Protein AF-A0A6A3RPR5-F1 (afdb_monomer_lite)

Foldseek 3Di:
DDDPVVVVVVCVVPPDDDDPPPPVPCPPVNCVVCVLVVLVVVLVVVQVVLVVVLVVLVVVLVCLVPDDQPFDADDADDQDFDPPPDLCRFLRPDLVLVLVLQVQLQVLCCVQPVDGLLPDDLVSNLVSNPPPDPSPTSDPSSVVVSVVLVVLQPDDLDDPDVVVLVPDDPVRNVVVVVVSVVSVVSNVVSVVVVNVVSVVSVVSNVVSVVSVVRVVVSVVVSVVSVVVSVVVSVVSSVVSVVVSCVSVVCDSVPDSVSSVVVVVVVVVVVVVVPD

Organism: NCBI:txid53985

Structure (mmCIF, N/CA/C/O backbone):
data_AF-A0A6A3RPR5-F1
#
_entry.id   AF-A0A6A3RPR5-F1
#
loop_
_atom_site.group_PDB
_atom_site.id
_atom_site.type_symbol
_atom_site.label_atom_id
_atom_site.label_alt_id
_atom_site.label_comp_id
_atom_site.label_asym_id
_atom_site.label_entity_id
_atom_site.label_seq_id
_atom_site.pdbx_PDB_ins_code
_atom_site.Cartn_x
_atom_site.Cartn_y
_atom_site.Cartn_z
_atom_site.occupancy
_atom_site.B_iso_or_equiv
_atom_site.auth_seq_id
_atom_site.auth_comp_id
_atom_site.auth_asym_id
_atom_site.auth_atom_id
_atom_site.pdbx_PDB_model_num
ATOM 1 N N . MET A 1 1 ? -29.018 42.926 42.252 1.00 42.25 1 MET A N 1
ATOM 2 C CA . MET A 1 1 ? -29.042 41.820 43.240 1.00 42.25 1 MET A CA 1
ATOM 3 C C . MET A 1 1 ? -29.034 42.414 44.642 1.00 42.25 1 MET A C 1
ATOM 5 O O . MET A 1 1 ? -28.077 43.087 44.992 1.00 42.25 1 MET A O 1
ATOM 9 N N . VAL A 1 2 ? -30.100 42.239 45.426 1.00 41.06 2 VAL A N 1
ATOM 10 C CA . VAL A 1 2 ? -30.172 42.781 46.797 1.00 41.06 2 VAL A CA 1
ATOM 11 C C . VAL A 1 2 ? -29.498 41.794 47.755 1.00 41.06 2 VAL A C 1
ATOM 13 O O . VAL A 1 2 ? -29.825 40.607 47.744 1.00 41.06 2 VAL A O 1
ATOM 16 N N . SER A 1 3 ? -28.533 42.251 48.560 1.00 46.44 3 SER A N 1
ATOM 17 C CA . SER A 1 3 ? -27.775 41.369 49.458 1.00 46.44 3 SER A CA 1
ATOM 18 C C . SER A 1 3 ? -28.679 40.756 50.543 1.00 46.44 3 SER A C 1
ATOM 20 O O . SER A 1 3 ? -29.626 41.387 51.023 1.00 46.44 3 SER A O 1
ATOM 22 N N . LYS A 1 4 ? -28.376 39.518 50.969 1.00 52.81 4 LYS A N 1
ATOM 23 C CA . LYS A 1 4 ? -29.111 38.778 52.023 1.00 52.81 4 LYS A CA 1
ATOM 24 C C . LYS A 1 4 ? -29.285 39.583 53.327 1.00 52.81 4 LYS A C 1
ATOM 26 O O . LYS A 1 4 ? -30.253 39.360 54.053 1.00 52.81 4 LYS A O 1
ATOM 31 N N . SER A 1 5 ? -28.388 40.536 53.592 1.00 56.03 5 SER A N 1
ATOM 32 C CA . SER A 1 5 ? -28.429 41.456 54.737 1.00 56.03 5 SER A CA 1
ATOM 33 C C . SER A 1 5 ? -29.625 42.421 54.683 1.00 56.03 5 SER A C 1
ATOM 35 O O . SER A 1 5 ? -30.315 42.616 55.687 1.00 56.03 5 SER A O 1
ATOM 37 N N . ASN A 1 6 ? -29.968 42.940 53.500 1.00 57.69 6 ASN A N 1
ATOM 38 C CA . ASN A 1 6 ? -31.081 43.886 53.346 1.00 57.69 6 ASN A CA 1
ATOM 39 C C . ASN A 1 6 ? -32.452 43.202 53.487 1.00 57.69 6 ASN A C 1
ATOM 41 O O . ASN A 1 6 ? -33.370 43.766 54.084 1.00 57.69 6 ASN A O 1
ATOM 45 N N . MET A 1 7 ? -32.573 41.941 53.061 1.00 59.19 7 MET A N 1
ATOM 46 C CA . MET A 1 7 ? -33.796 41.143 53.244 1.00 59.19 7 MET A CA 1
ATOM 47 C C . MET A 1 7 ? -34.088 40.810 54.717 1.00 59.19 7 MET A C 1
ATOM 49 O O . MET A 1 7 ? -35.249 40.668 55.110 1.00 59.19 7 MET A O 1
ATOM 53 N N . ALA A 1 8 ? -33.049 40.689 55.549 1.00 58.34 8 ALA A N 1
ATOM 54 C CA . ALA A 1 8 ? -33.196 40.432 56.981 1.00 58.34 8 ALA A CA 1
ATOM 55 C C . ALA A 1 8 ? -33.689 41.674 57.744 1.00 58.34 8 ALA A C 1
ATOM 57 O O . ALA A 1 8 ? -34.525 41.547 58.642 1.00 58.34 8 ALA A O 1
ATOM 58 N N . LYS A 1 9 ? -33.236 42.873 57.351 1.00 59.53 9 LYS A N 1
ATOM 59 C CA . LYS A 1 9 ? -33.692 44.147 57.933 1.00 59.53 9 LYS A CA 1
ATOM 60 C C . LYS A 1 9 ? -35.149 44.455 57.561 1.00 59.53 9 LYS A C 1
ATOM 62 O O . LYS A 1 9 ? -35.944 44.782 58.438 1.00 59.53 9 LYS A O 1
ATOM 67 N N . HIS A 1 10 ? -35.541 44.209 56.308 1.00 58.31 10 HIS A N 1
ATOM 68 C CA . HIS A 1 10 ? -36.921 44.403 55.841 1.00 58.31 10 HIS A CA 1
ATOM 69 C C . HIS A 1 10 ? -37.936 43.458 56.525 1.00 58.31 10 HIS A C 1
ATOM 71 O O . HIS A 1 10 ? -39.099 43.807 56.721 1.00 58.31 10 HIS A O 1
ATOM 77 N N . ARG A 1 11 ? -37.507 42.257 56.943 1.00 57.97 11 ARG A N 1
ATOM 78 C CA . ARG A 1 11 ? -38.354 41.307 57.690 1.00 57.97 11 ARG A CA 1
ATOM 79 C C . ARG A 1 11 ? -38.592 41.697 59.151 1.00 57.97 11 ARG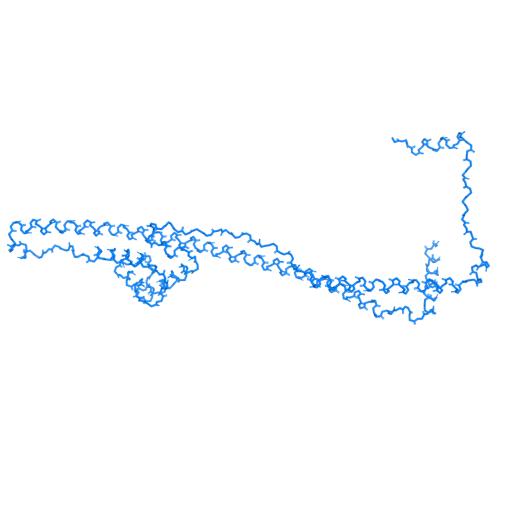 A C 1
ATOM 81 O O . ARG A 1 11 ? -39.632 41.323 59.684 1.00 57.97 11 ARG A O 1
ATOM 88 N N . LYS A 1 12 ? -37.670 42.434 59.785 1.00 57.47 12 LYS A N 1
ATOM 89 C CA . LYS A 1 12 ? -37.867 42.972 61.145 1.00 57.47 12 LYS A CA 1
ATOM 90 C C . LYS A 1 12 ? -38.819 44.172 61.153 1.00 57.47 12 LYS A C 1
ATOM 92 O O . LYS A 1 12 ? -39.629 44.270 62.063 1.00 57.47 12 LYS A O 1
ATOM 97 N N . LEU A 1 13 ? -38.765 45.023 60.124 1.00 54.47 13 LEU A N 1
ATOM 98 C CA . LEU A 1 13 ? -39.624 46.209 60.004 1.00 54.47 13 LEU A CA 1
ATOM 99 C C . LEU A 1 13 ? -41.091 45.876 59.673 1.00 54.47 13 LEU A C 1
ATOM 101 O O . LEU A 1 13 ? -41.987 46.570 60.130 1.00 54.47 13 LEU A O 1
ATOM 105 N N . CYS A 1 14 ? -41.363 44.795 58.930 1.00 54.44 14 CYS A N 1
ATOM 106 C CA . CYS A 1 14 ? -42.728 44.455 58.495 1.00 54.44 14 CYS A CA 1
ATOM 107 C C . CYS A 1 14 ? -43.509 43.492 59.414 1.00 54.44 14 CYS A C 1
ATOM 109 O O . CYS A 1 14 ? -44.542 42.982 58.986 1.00 54.44 14 CYS A O 1
ATOM 111 N N . GLY A 1 15 ? -43.035 43.166 60.623 1.00 56.62 15 GLY A N 1
ATOM 112 C CA . GLY A 1 15 ? -43.807 42.392 61.618 1.00 56.62 15 GLY A CA 1
ATOM 113 C C . GLY A 1 15 ? -44.296 40.986 61.205 1.00 56.62 15 GLY A C 1
ATOM 114 O O . GLY A 1 15 ? -45.044 40.351 61.948 1.00 56.62 15 GLY A O 1
ATOM 115 N N . LYS A 1 16 ? -43.899 40.450 60.041 1.00 55.56 16 LYS A N 1
ATOM 116 C CA . LYS A 1 16 ? -44.392 39.153 59.550 1.00 55.56 16 LYS A CA 1
ATOM 117 C C . LYS A 1 16 ? -43.701 38.000 60.285 1.00 55.56 16 LYS A C 1
ATOM 119 O O . LYS A 1 16 ? -42.567 37.633 59.965 1.00 55.56 16 LYS A O 1
ATOM 124 N N . LYS A 1 17 ? -44.401 37.409 61.263 1.00 61.56 17 LYS A N 1
ATOM 125 C CA . LYS A 1 17 ? -44.016 36.139 61.906 1.00 61.56 17 LYS A CA 1
ATOM 126 C C . LYS A 1 17 ? -43.841 35.053 60.832 1.00 61.56 17 LYS A C 1
ATOM 128 O O . LYS A 1 17 ? -44.605 34.992 59.870 1.00 61.56 17 LYS A O 1
ATOM 133 N N . LYS A 1 18 ? -42.811 34.207 60.977 1.00 55.59 18 LYS A N 1
ATOM 134 C CA . LYS A 1 18 ? -42.588 33.060 60.076 1.00 55.59 18 LYS A CA 1
ATOM 135 C C . LYS A 1 18 ? -43.851 32.183 60.065 1.00 55.59 18 LYS A C 1
ATOM 137 O O . LYS A 1 18 ? -44.399 31.958 61.145 1.00 55.59 18 LYS A O 1
ATOM 142 N N . PRO A 1 19 ? -44.290 31.659 58.905 1.00 51.62 19 PRO A N 1
ATOM 143 C CA . PRO A 1 19 ? -45.370 30.684 58.884 1.00 51.62 19 PRO A CA 1
ATOM 144 C C . PRO A 1 19 ? -44.976 29.488 59.766 1.00 51.62 19 PRO A C 1
ATOM 146 O O . PRO A 1 19 ? -43.796 29.102 59.761 1.00 51.62 19 PRO A O 1
ATOM 149 N N . PRO A 1 20 ? -45.913 28.912 60.542 1.00 51.25 20 PRO A N 1
ATOM 150 C CA . PRO A 1 20 ? -45.623 27.734 61.340 1.00 51.25 20 PRO A CA 1
ATOM 151 C C . PRO A 1 20 ? -45.099 26.646 60.407 1.00 51.25 20 PRO A C 1
ATOM 153 O O . PRO A 1 20 ? -45.743 26.302 59.416 1.00 51.25 20 PRO A O 1
ATOM 156 N N . LYS A 1 21 ? -43.916 26.101 60.702 1.00 49.47 21 LYS A N 1
ATOM 157 C CA . LYS A 1 21 ? -43.467 24.869 60.055 1.00 49.47 21 LYS A CA 1
ATOM 158 C C . LYS A 1 21 ? -44.396 23.756 60.536 1.00 49.47 21 LYS A C 1
ATOM 160 O O . LYS A 1 21 ? -44.119 23.130 61.554 1.00 49.47 21 LYS A O 1
ATOM 165 N N . THR A 1 22 ? -45.481 23.492 59.818 1.00 45.25 22 THR A N 1
ATOM 166 C CA . THR A 1 22 ? -46.279 22.276 59.997 1.00 45.25 22 THR A CA 1
ATOM 167 C C . THR A 1 22 ? -45.484 21.098 59.440 1.00 45.25 22 THR A C 1
ATOM 169 O O . THR A 1 22 ? -45.735 20.562 58.364 1.00 45.25 22 THR A O 1
ATOM 172 N N . ARG A 1 23 ? -44.460 20.677 60.188 1.00 48.47 23 ARG A N 1
ATOM 173 C CA . ARG A 1 23 ? -43.901 19.337 60.034 1.00 48.47 23 ARG A CA 1
ATOM 174 C C . ARG A 1 23 ? -45.058 18.407 60.392 1.00 48.47 23 ARG A C 1
ATOM 176 O O . ARG A 1 23 ? -45.483 18.418 61.540 1.00 48.47 23 ARG A O 1
ATOM 183 N N . LYS A 1 24 ? -45.620 17.676 59.423 1.00 50.12 24 LYS A N 1
ATOM 184 C CA . LYS A 1 24 ? -46.595 16.613 59.706 1.00 50.12 24 LYS A CA 1
ATOM 185 C C . LYS A 1 24 ? -45.903 15.607 60.628 1.00 50.12 24 LYS A C 1
ATOM 187 O O . LYS A 1 24 ? -45.146 14.757 60.165 1.00 50.12 24 LYS A O 1
ATOM 192 N N . VAL A 1 25 ? -46.075 15.776 61.936 1.00 50.03 25 VAL A N 1
ATOM 193 C CA . VAL A 1 25 ? -45.609 14.829 62.941 1.00 50.03 25 VAL A CA 1
ATOM 194 C C . VAL A 1 25 ? -46.525 13.630 62.787 1.00 50.03 25 VAL A C 1
ATOM 196 O O . VAL A 1 25 ? -47.702 13.688 63.130 1.00 50.03 25 VAL A O 1
ATOM 199 N N . ILE A 1 26 ? -46.014 12.563 62.182 1.00 54.09 26 ILE A N 1
ATOM 200 C CA . ILE A 1 26 ? -46.693 11.273 62.229 1.00 54.09 26 ILE A CA 1
ATOM 201 C C . ILE A 1 26 ? -46.768 10.923 63.717 1.00 54.09 26 ILE A C 1
ATOM 203 O O . ILE A 1 26 ? -45.724 10.807 64.360 1.00 54.09 26 ILE A O 1
ATOM 207 N N . ASN A 1 27 ? -47.981 10.833 64.271 1.00 60.06 27 ASN A N 1
ATOM 208 C CA . ASN A 1 27 ? -48.190 10.460 65.669 1.00 60.06 27 ASN A CA 1
ATOM 209 C C . ASN A 1 27 ? -47.393 9.170 65.953 1.00 60.06 27 ASN A C 1
ATOM 211 O O . ASN A 1 27 ? -47.497 8.199 65.198 1.00 60.06 27 ASN A O 1
ATOM 215 N N . ARG A 1 28 ? -46.568 9.170 67.007 1.00 62.25 28 ARG A N 1
ATOM 216 C CA . ARG A 1 28 ? -45.683 8.054 67.382 1.00 62.25 28 ARG A CA 1
ATOM 217 C C . ARG A 1 28 ? -46.467 6.746 67.538 1.00 62.25 28 ARG A C 1
ATOM 219 O O . ARG A 1 28 ? -45.983 5.691 67.134 1.00 62.25 28 ARG A O 1
ATOM 226 N N . GLU A 1 29 ? -47.706 6.838 68.014 1.00 59.41 29 GLU A N 1
ATOM 227 C CA . GLU A 1 29 ? -48.638 5.712 68.133 1.00 59.41 29 GLU A CA 1
ATOM 228 C C . GLU A 1 29 ? -49.176 5.232 66.779 1.00 59.41 29 GLU A C 1
ATOM 230 O O . GLU A 1 29 ? -49.265 4.032 66.534 1.00 59.41 29 GLU A O 1
ATOM 235 N N . SER A 1 30 ? -49.477 6.152 65.857 1.00 63.53 30 SER A N 1
ATOM 236 C CA . SER A 1 30 ? -49.902 5.812 64.491 1.00 63.53 30 SER A CA 1
ATOM 237 C C . SER A 1 30 ? -48.774 5.128 63.712 1.00 63.53 30 SER A C 1
ATOM 239 O O . SER A 1 30 ? -49.003 4.135 63.018 1.00 63.53 30 SER A O 1
ATOM 241 N N . TYR A 1 31 ? -47.531 5.593 63.887 1.00 67.12 31 TYR A N 1
ATOM 242 C CA . TYR A 1 31 ? -46.358 4.924 63.331 1.00 67.12 31 TYR A CA 1
ATOM 243 C C . TYR A 1 31 ? -46.170 3.526 63.927 1.00 67.12 31 TYR A C 1
ATOM 245 O O . TYR A 1 31 ? -45.890 2.599 63.176 1.00 67.12 31 TYR A O 1
ATOM 253 N N . ALA A 1 32 ? -46.359 3.349 65.240 1.00 67.00 32 ALA A N 1
ATOM 254 C CA . ALA A 1 32 ? -46.266 2.040 65.887 1.00 67.00 32 ALA A CA 1
ATOM 255 C C . ALA A 1 32 ? -47.314 1.052 65.342 1.00 67.00 32 ALA A C 1
ATOM 257 O O . ALA A 1 32 ? -46.952 -0.063 64.970 1.00 67.00 32 ALA A O 1
ATOM 258 N N . ARG A 1 33 ? -48.576 1.487 65.191 1.00 72.38 33 ARG A N 1
ATOM 259 C CA . ARG A 1 33 ? -49.675 0.665 64.645 1.00 72.38 33 ARG A CA 1
ATOM 260 C C . ARG A 1 33 ? -49.489 0.294 63.168 1.00 72.38 33 ARG A C 1
ATOM 262 O O . ARG A 1 33 ? -49.911 -0.778 62.751 1.00 72.38 33 ARG A O 1
ATOM 269 N N . HIS A 1 34 ? -48.845 1.146 62.366 1.00 80.44 34 HIS A N 1
ATOM 270 C CA . HIS A 1 34 ? -48.660 0.920 60.921 1.00 80.44 34 HIS A CA 1
ATOM 271 C C . HIS A 1 34 ? -47.226 0.571 60.503 1.00 80.44 34 HIS A C 1
ATOM 273 O O . HIS A 1 34 ? -46.939 0.476 59.306 1.00 80.44 34 HIS A O 1
ATOM 279 N N . LYS A 1 35 ? -46.320 0.357 61.462 1.00 80.56 35 LYS A N 1
ATOM 280 C CA . LYS A 1 35 ? -44.882 0.154 61.231 1.00 80.56 35 LYS A CA 1
ATOM 281 C C . LYS A 1 35 ? -44.601 -0.943 60.207 1.00 80.56 35 LYS A C 1
ATOM 283 O O . LYS A 1 35 ? -43.828 -0.722 59.279 1.00 80.56 35 LYS A O 1
ATOM 288 N N . VAL A 1 36 ? -45.262 -2.092 60.350 1.00 81.06 36 VAL A N 1
ATOM 289 C CA . VAL A 1 36 ? -45.100 -3.251 59.458 1.00 81.06 36 VAL A CA 1
ATOM 290 C C . VAL A 1 36 ? -45.542 -2.909 58.037 1.00 81.06 36 VAL A C 1
ATOM 292 O O . VAL A 1 36 ? -44.780 -3.109 57.101 1.00 81.06 36 VAL A O 1
ATOM 295 N N . LYS A 1 37 ? -46.711 -2.277 57.868 1.00 84.88 37 LYS A N 1
ATOM 296 C CA . LYS A 1 37 ? -47.232 -1.858 56.554 1.00 84.88 37 LYS A CA 1
ATOM 297 C C . LYS A 1 37 ? -46.318 -0.838 55.859 1.00 84.88 37 LYS A C 1
ATOM 299 O O . LYS A 1 37 ? -46.140 -0.892 54.646 1.00 84.88 37 LYS A O 1
ATOM 304 N N . ILE A 1 38 ? -45.718 0.084 56.619 1.00 82.69 38 ILE A N 1
ATOM 305 C CA . ILE A 1 38 ? -44.748 1.064 56.102 1.00 82.69 38 ILE A CA 1
ATOM 306 C C . ILE A 1 38 ? -43.442 0.377 55.687 1.00 82.69 38 ILE A C 1
ATOM 308 O O . ILE A 1 38 ? -42.888 0.704 54.638 1.00 82.69 38 ILE A O 1
ATOM 312 N N . LEU A 1 39 ? -42.938 -0.554 56.501 1.00 81.38 39 LEU A N 1
ATOM 313 C CA . LEU A 1 39 ? -41.737 -1.323 56.178 1.00 81.38 39 LEU A CA 1
ATOM 314 C C . LEU A 1 39 ? -41.968 -2.208 54.953 1.00 81.38 39 LEU A C 1
ATOM 316 O O . LEU A 1 39 ? -41.103 -2.230 54.085 1.00 81.38 39 LEU A O 1
ATOM 320 N N . ASN A 1 40 ? -43.135 -2.847 54.836 1.00 82.56 40 ASN A N 1
ATOM 321 C CA . ASN A 1 40 ? -43.465 -3.706 53.700 1.00 82.56 40 ASN A CA 1
ATOM 322 C C . ASN A 1 40 ? -43.514 -2.915 52.391 1.00 82.56 40 ASN A C 1
ATOM 324 O O . ASN A 1 40 ? -42.843 -3.275 51.434 1.00 82.56 40 ASN A O 1
ATOM 328 N N . LYS A 1 41 ? -44.159 -1.739 52.382 1.00 85.06 41 LYS A N 1
ATOM 329 C CA . LYS A 1 41 ? -44.111 -0.837 51.217 1.00 85.06 41 LYS A CA 1
ATOM 330 C C . LYS A 1 41 ? -42.690 -0.405 50.849 1.00 85.06 41 LYS A C 1
ATOM 332 O O . LYS A 1 41 ? -42.361 -0.289 49.675 1.00 85.06 41 LYS A O 1
ATOM 337 N N . ARG A 1 42 ? -41.831 -0.135 51.840 1.00 82.12 42 ARG A N 1
ATOM 338 C CA . ARG A 1 42 ? -40.422 0.226 51.590 1.00 82.12 42 ARG A CA 1
ATOM 339 C C . ARG A 1 42 ? -39.609 -0.948 51.052 1.00 82.12 42 ARG A C 1
ATOM 341 O O . ARG A 1 42 ? -38.682 -0.711 50.282 1.00 82.12 42 ARG A O 1
ATOM 348 N N . PHE A 1 43 ? -39.925 -2.164 51.484 1.00 81.00 43 PHE A N 1
ATOM 349 C CA . PHE A 1 43 ? -39.343 -3.393 50.968 1.00 81.00 43 PHE A CA 1
ATOM 350 C C . PHE A 1 43 ? -39.762 -3.606 49.511 1.00 81.00 43 PHE A C 1
ATOM 352 O O . PHE A 1 43 ? -38.893 -3.635 48.647 1.00 81.00 43 PHE A O 1
ATOM 359 N N . GLU A 1 44 ? -41.067 -3.605 49.220 1.00 82.62 44 GLU A N 1
ATOM 360 C CA . GLU A 1 44 ? -41.626 -3.694 47.861 1.00 82.62 44 GLU A CA 1
ATOM 361 C C . GLU A 1 44 ? -41.003 -2.654 46.922 1.00 82.62 44 GLU A C 1
ATOM 363 O O . GLU A 1 44 ? -40.544 -2.989 45.832 1.00 82.62 44 GLU A O 1
ATOM 368 N N . GLN A 1 45 ? -40.906 -1.397 47.368 1.00 82.88 45 GLN A N 1
ATOM 369 C CA . GLN A 1 45 ? -40.320 -0.325 46.569 1.00 82.88 45 GLN A CA 1
ATOM 370 C C . GLN A 1 45 ? -38.820 -0.527 46.316 1.00 82.88 45 GLN A C 1
ATOM 372 O O . GLN A 1 45 ? -38.361 -0.298 45.200 1.00 82.88 45 GLN A O 1
ATOM 377 N N . ARG A 1 46 ? -38.048 -1.004 47.304 1.00 82.00 46 ARG A N 1
ATOM 378 C CA . ARG A 1 46 ? -36.629 -1.345 47.089 1.00 82.00 46 ARG A CA 1
ATOM 379 C C . ARG A 1 46 ? -36.463 -2.521 46.140 1.00 82.00 46 ARG A C 1
ATOM 381 O O . ARG A 1 46 ? -35.557 -2.486 45.312 1.00 82.00 46 ARG A O 1
ATOM 388 N N . THR A 1 47 ? -37.314 -3.535 46.255 1.00 80.69 47 THR A N 1
ATOM 389 C CA . THR A 1 47 ? -37.323 -4.699 45.368 1.00 80.69 47 THR A CA 1
ATOM 390 C C . THR A 1 47 ? -37.622 -4.269 43.933 1.00 80.69 47 THR A C 1
ATOM 392 O O . THR A 1 47 ? -36.848 -4.582 43.029 1.00 80.69 47 THR A O 1
ATOM 395 N N . PHE A 1 48 ? -38.658 -3.452 43.732 1.00 82.56 48 PHE A N 1
ATOM 396 C CA . PHE A 1 48 ? -39.011 -2.882 42.432 1.00 82.56 48 PHE A CA 1
ATOM 397 C C . PHE A 1 48 ? -37.891 -2.014 41.836 1.00 82.56 48 PHE A C 1
ATOM 399 O O . PHE A 1 48 ? -37.477 -2.228 40.697 1.00 82.56 48 PHE A O 1
ATOM 406 N N . ASP A 1 49 ? -37.336 -1.077 42.613 1.00 84.38 49 ASP A N 1
ATOM 407 C CA . ASP A 1 49 ? -36.233 -0.218 42.164 1.00 84.38 49 ASP A CA 1
ATOM 408 C C . ASP A 1 49 ? -35.003 -1.035 41.742 1.00 84.38 49 ASP A C 1
ATOM 410 O O . ASP A 1 49 ? -34.248 -0.627 40.856 1.00 84.38 49 ASP A O 1
ATOM 414 N N . ARG A 1 50 ? -34.783 -2.191 42.374 1.00 81.88 50 ARG A N 1
ATOM 415 C CA . ARG A 1 50 ? -33.673 -3.096 42.073 1.00 81.88 50 ARG A CA 1
ATOM 416 C C . ARG A 1 50 ? -33.884 -3.839 40.757 1.00 81.88 50 ARG A C 1
ATOM 418 O O . ARG A 1 50 ? -32.963 -3.839 39.942 1.00 81.88 50 ARG A O 1
ATOM 425 N N . PHE A 1 51 ? -35.080 -4.382 40.518 1.00 83.44 51 PHE A N 1
ATOM 426 C CA . PHE A 1 51 ? -35.444 -4.979 39.225 1.00 83.44 51 PHE A CA 1
ATOM 427 C C . PHE A 1 51 ? -35.316 -3.969 38.089 1.00 83.44 51 PHE A C 1
ATOM 429 O O . PHE A 1 51 ? -34.633 -4.234 37.105 1.00 83.44 51 PHE A O 1
ATOM 436 N N . ARG A 1 52 ? -35.843 -2.757 38.283 1.00 86.75 52 ARG A N 1
ATOM 437 C CA . ARG A 1 52 ? -35.731 -1.687 37.288 1.00 86.75 52 ARG A CA 1
ATOM 438 C C . ARG A 1 52 ? -34.274 -1.346 36.960 1.00 86.75 52 ARG A C 1
ATOM 440 O O . ARG A 1 52 ? -33.927 -1.128 35.805 1.00 86.75 52 ARG A O 1
ATOM 447 N N . ARG A 1 53 ? -33.387 -1.295 37.962 1.00 87.62 53 ARG A N 1
ATOM 448 C CA . ARG A 1 53 ? -31.945 -1.055 37.742 1.00 87.62 53 ARG A CA 1
ATOM 449 C C . ARG A 1 53 ? -31.268 -2.205 36.996 1.00 87.62 53 ARG A C 1
ATOM 451 O O . ARG A 1 53 ? -30.376 -1.933 36.195 1.00 87.62 53 ARG A O 1
ATOM 458 N N . LEU A 1 54 ? -31.674 -3.447 37.262 1.00 87.19 54 LEU A N 1
ATOM 459 C CA . LEU A 1 54 ? -31.179 -4.636 36.569 1.00 87.19 54 LEU A CA 1
ATOM 460 C C . LEU A 1 54 ? -31.595 -4.631 35.092 1.00 87.19 54 LEU A C 1
ATOM 462 O O . LEU A 1 54 ? -30.741 -4.808 34.228 1.00 87.19 54 LEU A O 1
ATOM 466 N N . GLU A 1 55 ? -32.867 -4.362 34.797 1.00 88.25 55 GLU A N 1
ATOM 467 C CA . GLU A 1 55 ? -33.375 -4.231 33.423 1.00 88.25 55 GLU A CA 1
ATOM 468 C C . GLU A 1 55 ? -32.631 -3.139 32.656 1.00 88.25 55 GLU A C 1
ATOM 470 O O . GLU A 1 55 ? -32.079 -3.397 31.591 1.00 88.25 55 GLU A O 1
ATOM 475 N N . VAL A 1 56 ? -32.495 -1.949 33.251 1.00 91.81 56 VAL A N 1
ATOM 476 C CA . VAL A 1 56 ? -31.737 -0.837 32.656 1.00 91.81 56 VAL A CA 1
ATOM 477 C C . VAL A 1 56 ? -30.276 -1.224 32.394 1.00 91.81 56 VAL A C 1
ATOM 479 O O . VAL A 1 56 ? -29.692 -0.787 31.403 1.00 91.81 56 VAL A O 1
ATOM 482 N N . ALA A 1 57 ? -29.651 -2.019 33.268 1.00 90.06 57 ALA A N 1
ATOM 483 C CA . ALA A 1 57 ? -28.284 -2.493 33.059 1.00 90.06 57 ALA A CA 1
ATOM 484 C C . ALA A 1 57 ? -28.192 -3.501 31.901 1.00 90.06 57 ALA A C 1
ATOM 486 O O . ALA A 1 57 ? -27.273 -3.393 31.090 1.00 90.06 57 ALA A O 1
ATOM 487 N N . ARG A 1 58 ? -29.152 -4.429 31.791 1.00 90.44 58 ARG A N 1
ATOM 488 C CA . ARG A 1 58 ? -29.242 -5.402 30.689 1.00 90.44 58 ARG A CA 1
ATOM 489 C C . ARG A 1 58 ? -29.504 -4.720 29.349 1.00 90.44 58 ARG A C 1
ATOM 491 O O . ARG A 1 58 ? -28.796 -4.994 28.388 1.00 90.44 58 ARG A O 1
ATOM 498 N N . GLU A 1 59 ? -30.438 -3.775 29.293 1.00 92.56 59 GLU A N 1
ATOM 499 C CA . GLU A 1 59 ? -30.688 -2.984 28.083 1.00 92.56 59 GLU A CA 1
ATOM 500 C C . GLU A 1 59 ? -29.443 -2.215 27.638 1.00 92.56 59 GLU A C 1
ATOM 502 O O . GLU A 1 59 ? -29.118 -2.188 26.453 1.00 92.56 59 GLU A O 1
ATOM 507 N N . LYS A 1 60 ? -28.720 -1.596 28.581 1.00 92.25 60 LYS A N 1
ATOM 508 C CA . LYS A 1 60 ? -27.454 -0.915 28.278 1.00 92.25 60 LYS A CA 1
ATOM 509 C C . LYS A 1 60 ? -26.404 -1.880 27.743 1.00 92.25 60 LYS A C 1
ATOM 511 O O . LYS A 1 60 ? -25.703 -1.517 26.807 1.00 92.25 60 LYS A O 1
ATOM 516 N N . LEU A 1 61 ? -26.307 -3.081 28.314 1.00 91.81 61 LEU A N 1
ATOM 517 C CA . LEU A 1 61 ? -25.371 -4.111 27.868 1.00 91.81 61 LEU A CA 1
ATOM 518 C C . LEU A 1 61 ? -25.656 -4.539 26.423 1.00 91.81 61 LEU A C 1
ATOM 520 O O . LEU A 1 61 ? -24.727 -4.601 25.623 1.00 91.81 61 LEU A O 1
ATOM 524 N N . VAL A 1 62 ? -26.925 -4.784 26.086 1.00 92.06 62 VAL A N 1
ATOM 525 C CA . VAL A 1 62 ? -27.350 -5.128 24.718 1.00 92.06 62 VAL A CA 1
ATOM 526 C C . VAL A 1 62 ? -27.020 -3.985 23.758 1.00 92.06 62 VAL A C 1
ATOM 528 O O . VAL A 1 62 ? -26.288 -4.189 22.796 1.00 92.06 62 VAL A O 1
ATOM 531 N N . LYS A 1 63 ? -27.430 -2.753 24.088 1.00 91.81 63 LYS A N 1
ATOM 532 C CA . LYS A 1 63 ? -27.140 -1.568 23.262 1.00 91.81 63 LYS A CA 1
ATOM 533 C C . LYS A 1 63 ? -25.643 -1.376 23.011 1.00 91.81 63 LYS A C 1
ATOM 535 O O . LYS A 1 63 ? -25.257 -1.068 21.893 1.00 91.81 63 LYS A O 1
ATOM 540 N N . LEU A 1 64 ? -24.802 -1.564 24.029 1.00 89.62 64 LEU A N 1
ATOM 541 C CA . LEU A 1 64 ? -23.344 -1.454 23.900 1.00 89.62 64 LEU A CA 1
ATOM 542 C C . LEU A 1 64 ? -22.735 -2.555 23.024 1.00 89.62 64 LEU A C 1
ATOM 544 O O . LEU A 1 64 ? -21.766 -2.287 22.318 1.00 89.62 64 LEU A O 1
ATOM 548 N N . ARG A 1 65 ? -23.271 -3.781 23.067 1.00 87.81 65 ARG A N 1
ATOM 549 C CA . ARG A 1 65 ? -22.800 -4.892 22.223 1.00 87.81 65 ARG A CA 1
ATOM 550 C C . ARG A 1 65 ? -23.174 -4.691 20.756 1.00 87.81 65 ARG A C 1
ATOM 552 O O . ARG A 1 65 ? -22.336 -4.943 19.893 1.00 87.81 65 ARG A O 1
ATOM 559 N N . ASP A 1 66 ? -24.381 -4.194 20.504 1.00 89.12 66 ASP A N 1
ATOM 560 C CA . ASP A 1 66 ? -24.916 -4.005 19.152 1.00 89.12 66 ASP A CA 1
ATOM 561 C C . ASP A 1 66 ? -24.403 -2.721 18.482 1.00 89.12 66 ASP A C 1
ATOM 563 O O . ASP A 1 66 ? -24.420 -2.599 17.258 1.00 89.12 66 ASP A O 1
ATOM 567 N N . MET A 1 67 ? -23.929 -1.752 19.271 1.00 86.50 67 MET A N 1
ATOM 568 C CA . MET A 1 67 ? -23.410 -0.494 18.747 1.00 86.50 67 MET A CA 1
ATOM 569 C C . MET A 1 67 ? -22.094 -0.724 17.975 1.00 86.50 67 MET A C 1
ATOM 571 O O . MET A 1 67 ? -21.137 -1.281 18.536 1.00 86.50 67 MET A O 1
ATOM 575 N N . PRO A 1 68 ? -22.014 -0.290 16.700 1.00 83.75 68 PRO A N 1
ATOM 576 C CA . PRO A 1 68 ? -20.788 -0.387 15.922 1.00 83.75 68 PRO A CA 1
ATOM 577 C C . PRO A 1 68 ? -19.697 0.494 16.535 1.00 83.75 68 PRO A C 1
ATOM 579 O O . PRO A 1 68 ? -19.975 1.530 17.141 1.00 83.75 68 PRO A O 1
ATOM 582 N N . LEU A 1 69 ? -18.439 0.080 16.373 1.00 81.38 69 LEU A N 1
ATOM 583 C CA . LEU A 1 69 ? -17.304 0.908 16.764 1.00 81.38 69 LEU A CA 1
ATOM 584 C C . LEU A 1 69 ? -17.214 2.101 15.812 1.00 81.38 69 LEU A C 1
ATOM 586 O O . LEU A 1 69 ? -16.933 1.929 14.626 1.00 81.38 69 LEU A O 1
ATOM 590 N N . ASP A 1 70 ? -17.442 3.297 16.340 1.00 76.94 70 ASP A N 1
ATOM 591 C CA . ASP A 1 70 ? -17.300 4.538 15.587 1.00 76.94 70 ASP A CA 1
ATOM 592 C C . ASP A 1 70 ? -15.817 4.918 15.501 1.00 76.94 70 ASP A C 1
ATOM 594 O O . ASP A 1 70 ? -15.253 5.555 16.393 1.00 76.94 70 ASP A O 1
ATOM 598 N N . VAL A 1 71 ? -15.143 4.429 14.459 1.00 77.88 71 VAL A N 1
ATOM 599 C CA . VAL A 1 71 ? -13.746 4.770 14.174 1.00 77.88 71 VAL A CA 1
ATOM 600 C C . VAL A 1 71 ? -13.681 5.405 12.800 1.00 77.88 71 VAL A C 1
ATOM 602 O O . VAL A 1 71 ? -13.832 4.728 11.783 1.00 77.88 71 VAL A O 1
ATOM 605 N N . GLU A 1 72 ? -13.418 6.711 12.771 1.00 76.75 72 GLU A N 1
ATOM 606 C CA . GLU A 1 72 ? -13.265 7.429 11.513 1.00 76.75 72 GLU A CA 1
ATOM 607 C C . GLU A 1 72 ? -12.094 6.865 10.687 1.00 76.75 72 GLU A C 1
ATOM 609 O O . GLU A 1 72 ? -10.986 6.670 11.217 1.00 76.75 72 GLU A O 1
ATOM 614 N N . PRO A 1 73 ? -12.299 6.643 9.377 1.00 72.88 73 PRO A N 1
ATOM 615 C CA . PRO A 1 73 ? -11.235 6.217 8.487 1.00 72.88 73 PRO A CA 1
ATOM 616 C C . PRO A 1 73 ? -10.161 7.303 8.377 1.00 72.88 73 PRO A C 1
ATOM 618 O O . PRO A 1 73 ? -10.436 8.499 8.255 1.00 72.88 73 PRO A O 1
ATOM 621 N N . ILE A 1 74 ? -8.899 6.878 8.394 1.00 76.00 74 ILE A N 1
ATOM 622 C CA . ILE A 1 74 ? -7.770 7.793 8.226 1.00 76.00 74 ILE A CA 1
ATOM 623 C C . ILE A 1 74 ? -7.673 8.172 6.749 1.00 76.00 74 ILE A C 1
ATOM 625 O O . ILE A 1 74 ? -7.499 7.308 5.893 1.00 76.00 74 ILE A O 1
ATOM 629 N N . LYS A 1 75 ? -7.747 9.474 6.449 1.00 75.19 75 LYS A N 1
ATOM 630 C CA . LYS A 1 75 ? -7.545 9.991 5.090 1.00 75.19 75 LYS A CA 1
ATOM 631 C C . LYS A 1 75 ? -6.128 9.662 4.619 1.00 75.19 75 LYS A C 1
ATOM 633 O O . LYS A 1 75 ? -5.150 10.219 5.117 1.00 75.19 75 LYS A O 1
ATOM 638 N N . THR A 1 76 ? -6.016 8.753 3.658 1.00 71.00 76 THR A N 1
ATOM 639 C CA . THR A 1 76 ? -4.755 8.427 2.991 1.00 71.00 76 THR A CA 1
ATOM 640 C C . THR A 1 76 ? -4.462 9.426 1.882 1.00 71.00 76 THR A C 1
ATOM 642 O O . THR A 1 76 ? -5.364 9.898 1.195 1.00 71.00 76 THR A O 1
ATOM 645 N N . ARG A 1 77 ? -3.180 9.742 1.685 1.00 75.81 77 ARG A N 1
ATOM 646 C CA . ARG A 1 77 ? -2.739 10.600 0.583 1.00 75.81 77 ARG A CA 1
ATOM 647 C C . ARG A 1 77 ? -3.003 9.912 -0.755 1.00 75.81 77 ARG A C 1
ATOM 649 O O . ARG A 1 77 ? -2.560 8.783 -0.942 1.00 75.81 77 ARG A O 1
ATOM 656 N N . GLU A 1 78 ? -3.650 10.611 -1.679 1.00 81.75 78 GLU A N 1
ATOM 657 C CA . GLU A 1 78 ? -3.968 10.083 -3.006 1.00 81.75 78 GLU A CA 1
ATOM 658 C C . GLU A 1 78 ? -2.708 9.778 -3.835 1.00 81.75 78 GLU A C 1
ATOM 660 O O . GLU A 1 78 ? -1.690 10.482 -3.770 1.00 81.75 78 GLU A O 1
ATOM 665 N N . TRP A 1 79 ? -2.773 8.689 -4.603 1.00 84.88 79 TRP A N 1
ATOM 666 C CA . TRP A 1 79 ? -1.768 8.329 -5.599 1.00 84.88 79 TRP A CA 1
ATOM 667 C C . TRP A 1 79 ? -2.112 8.988 -6.936 1.00 84.88 79 TRP A C 1
ATOM 669 O O . TRP A 1 79 ? -3.265 8.969 -7.356 1.00 84.88 79 TRP A O 1
ATOM 679 N N . HIS A 1 80 ? -1.106 9.529 -7.630 1.00 83.44 80 HIS A N 1
ATOM 680 C CA . HIS A 1 80 ? -1.291 10.054 -8.986 1.00 83.44 80 HIS A CA 1
ATOM 681 C C . HIS A 1 80 ? -0.260 9.430 -9.934 1.00 83.44 80 HIS A C 1
ATOM 683 O O . HIS A 1 80 ? 0.938 9.548 -9.650 1.00 83.44 80 HIS A O 1
ATOM 689 N N . PRO A 1 81 ? -0.687 8.798 -11.036 1.00 79.19 81 PRO A N 1
ATOM 690 C CA . PRO A 1 81 ? 0.219 8.175 -11.995 1.00 79.19 81 PRO A CA 1
ATOM 691 C C . PRO A 1 81 ? 1.021 9.204 -12.803 1.00 79.19 81 PRO A C 1
ATOM 693 O O . PRO A 1 81 ? 0.777 10.409 -12.722 1.00 79.19 81 PRO A O 1
ATOM 696 N N . GLU A 1 82 ? 1.976 8.723 -13.601 1.00 79.56 82 GLU A N 1
ATOM 697 C CA . GLU A 1 82 ? 2.613 9.542 -14.634 1.00 79.56 82 GLU A CA 1
ATOM 698 C C . GLU A 1 82 ? 1.596 10.004 -15.683 1.00 79.56 82 GLU A C 1
ATOM 700 O O . GLU A 1 82 ? 0.586 9.330 -15.903 1.00 79.56 82 GLU A O 1
ATOM 705 N N . PRO A 1 83 ? 1.908 11.074 -16.432 1.00 80.62 83 PRO A N 1
ATOM 706 C CA . PRO A 1 83 ? 1.208 11.398 -17.668 1.00 80.62 83 PRO A CA 1
ATOM 707 C C . PRO A 1 83 ? 1.257 10.241 -18.673 1.00 80.62 83 PRO A C 1
ATOM 709 O O . PRO A 1 83 ? 2.243 9.505 -18.731 1.00 80.62 83 PRO A O 1
ATOM 712 N N . SER A 1 84 ? 0.236 10.132 -19.523 1.00 74.81 84 SER A N 1
ATOM 713 C CA . SER A 1 84 ? 0.157 9.123 -20.593 1.00 74.81 84 SER A CA 1
ATOM 714 C C . SER A 1 84 ? 1.296 9.203 -21.614 1.00 74.81 84 SER A C 1
ATOM 716 O O . SER A 1 84 ? 1.643 8.199 -22.224 1.00 74.81 84 SER A O 1
ATOM 718 N N . SER A 1 85 ? 1.932 10.369 -21.756 1.00 74.06 85 SER A N 1
ATOM 719 C CA . SER A 1 85 ? 3.126 10.570 -22.587 1.00 74.06 85 SER A CA 1
ATOM 720 C C . SER A 1 85 ? 4.398 9.915 -22.031 1.00 74.06 85 SER A C 1
ATOM 722 O O . SER A 1 85 ? 5.418 9.854 -22.716 1.00 74.06 85 SER A O 1
ATOM 724 N N . SER A 1 86 ? 4.377 9.439 -20.784 1.00 72.81 86 SER A N 1
ATOM 725 C CA . SER A 1 86 ? 5.517 8.783 -20.148 1.00 72.81 86 SER A CA 1
ATOM 726 C C . SER A 1 86 ? 5.556 7.298 -20.507 1.00 72.81 86 SER A C 1
ATOM 728 O O . SER A 1 86 ? 4.569 6.585 -20.361 1.00 72.81 86 SER A O 1
ATOM 730 N N . VAL A 1 87 ? 6.732 6.780 -20.874 1.00 66.94 87 VAL A N 1
ATOM 731 C CA . VAL A 1 87 ? 6.940 5.342 -21.159 1.00 66.94 87 VAL A CA 1
ATOM 732 C C . VAL A 1 87 ? 6.557 4.462 -19.961 1.00 66.94 87 VAL A C 1
ATOM 734 O O . VAL A 1 87 ? 6.130 3.322 -20.131 1.00 66.94 87 VAL A O 1
ATOM 737 N N . VAL A 1 88 ? 6.664 4.999 -18.742 1.00 70.50 88 VAL A N 1
ATOM 738 C CA . VAL A 1 88 ? 6.309 4.306 -17.495 1.00 70.50 88 VAL A CA 1
ATOM 739 C C . VAL A 1 88 ? 4.863 4.569 -17.053 1.00 70.50 88 VAL A C 1
ATOM 741 O O . VAL A 1 88 ? 4.501 4.213 -15.937 1.00 70.50 88 VAL A O 1
ATOM 744 N N . HIS A 1 89 ? 4.014 5.159 -17.903 1.00 74.75 89 HIS A N 1
ATOM 745 C CA . HIS A 1 89 ? 2.620 5.443 -17.562 1.00 74.75 89 HIS A CA 1
ATOM 746 C C . HIS A 1 89 ? 1.874 4.191 -17.101 1.00 74.75 89 HIS A C 1
ATOM 748 O O . HIS A 1 89 ? 1.350 4.188 -15.990 1.00 74.75 89 HIS A O 1
ATOM 754 N N . GLY A 1 90 ? 1.889 3.119 -17.902 1.00 68.62 90 GLY A N 1
ATOM 755 C CA . GLY A 1 90 ? 1.160 1.882 -17.601 1.00 68.62 90 GLY A CA 1
ATOM 756 C C . GLY A 1 90 ? 1.514 1.305 -16.232 1.00 68.62 90 GLY A C 1
ATOM 757 O O . GLY A 1 90 ? 0.638 1.105 -15.400 1.00 68.62 90 GLY A O 1
ATOM 758 N N . ILE A 1 91 ? 2.809 1.160 -15.956 1.00 68.00 91 ILE A N 1
ATOM 759 C CA . ILE A 1 91 ? 3.305 0.664 -14.666 1.00 68.00 91 ILE A CA 1
ATOM 760 C C . ILE A 1 91 ? 3.141 1.672 -13.517 1.00 68.00 91 ILE A C 1
ATOM 762 O O . ILE A 1 91 ? 3.162 1.264 -12.368 1.00 68.00 91 ILE A O 1
ATOM 766 N N . SER A 1 92 ? 2.953 2.969 -13.778 1.00 74.81 92 SER A N 1
ATOM 767 C CA . SER A 1 92 ? 2.706 3.976 -12.731 1.00 74.81 92 SER A CA 1
ATOM 768 C C . SER A 1 92 ? 1.247 4.058 -12.263 1.00 74.81 92 SER A C 1
ATOM 770 O O . SER A 1 92 ? 0.975 4.745 -11.277 1.00 74.81 92 SER A O 1
ATOM 772 N N . GLN A 1 93 ? 0.311 3.400 -12.960 1.00 78.81 93 GLN A N 1
ATOM 773 C CA . GLN A 1 93 ? -1.122 3.446 -12.638 1.00 78.81 93 GLN A CA 1
ATOM 774 C C . GLN A 1 93 ? -1.429 2.841 -11.270 1.00 78.81 93 GLN A C 1
ATOM 776 O O . GLN A 1 93 ? -2.255 3.382 -10.539 1.00 78.81 93 GLN A O 1
ATOM 781 N N . ASP A 1 94 ? -0.705 1.788 -10.902 1.00 78.62 94 ASP A N 1
ATOM 782 C CA . ASP A 1 94 ? -0.863 1.109 -9.625 1.00 78.62 94 ASP A CA 1
ATOM 783 C C . ASP A 1 94 ? 0.491 1.037 -8.888 1.00 78.62 94 ASP A C 1
ATOM 785 O O . ASP A 1 94 ? 1.437 0.407 -9.378 1.00 78.62 94 ASP A O 1
ATOM 789 N N . PRO A 1 95 ? 0.614 1.663 -7.701 1.00 80.44 95 PRO A N 1
ATOM 790 C CA . PRO A 1 95 ? 1.853 1.660 -6.930 1.00 80.44 95 PRO A CA 1
ATOM 791 C C . PRO A 1 95 ? 2.243 0.264 -6.413 1.00 80.44 95 PRO A C 1
ATOM 793 O O . PRO A 1 95 ? 3.435 0.011 -6.214 1.00 80.44 95 PRO A O 1
ATOM 796 N N . TYR A 1 96 ? 1.287 -0.648 -6.214 1.00 77.12 96 TYR A N 1
ATOM 797 C CA . TYR A 1 96 ? 1.538 -2.029 -5.801 1.00 77.12 96 TYR A CA 1
ATOM 798 C C . TYR A 1 96 ? 2.067 -2.867 -6.961 1.00 77.12 96 TYR A C 1
ATOM 800 O O . TYR A 1 96 ? 3.111 -3.511 -6.813 1.00 77.12 96 TYR A O 1
ATOM 808 N N . LEU A 1 97 ? 1.414 -2.806 -8.128 1.00 72.56 97 LEU A N 1
ATOM 809 C CA . LEU A 1 97 ? 1.913 -3.461 -9.344 1.00 72.56 97 LEU A CA 1
ATOM 810 C C . LEU A 1 97 ? 3.291 -2.922 -9.731 1.00 72.56 97 LEU A C 1
ATOM 812 O O . LEU A 1 97 ? 4.176 -3.695 -10.104 1.00 72.56 97 LEU A O 1
ATOM 816 N N . PHE A 1 98 ? 3.519 -1.618 -9.567 1.00 74.31 98 PHE A N 1
ATOM 817 C CA . PHE A 1 98 ? 4.826 -1.009 -9.781 1.00 74.31 98 PHE A CA 1
ATOM 818 C C . PHE A 1 98 ? 5.895 -1.570 -8.838 1.00 74.31 98 PHE A C 1
ATOM 820 O O . PHE A 1 98 ? 6.969 -1.986 -9.282 1.00 74.31 98 PHE A O 1
ATOM 827 N N . ALA A 1 99 ? 5.617 -1.594 -7.531 1.00 73.81 99 ALA A N 1
ATOM 828 C CA . ALA A 1 99 ? 6.552 -2.098 -6.530 1.00 73.81 99 ALA A CA 1
ATOM 829 C C . ALA A 1 99 ? 6.865 -3.586 -6.748 1.00 73.81 99 ALA A C 1
ATOM 831 O O . ALA A 1 99 ? 8.028 -3.994 -6.65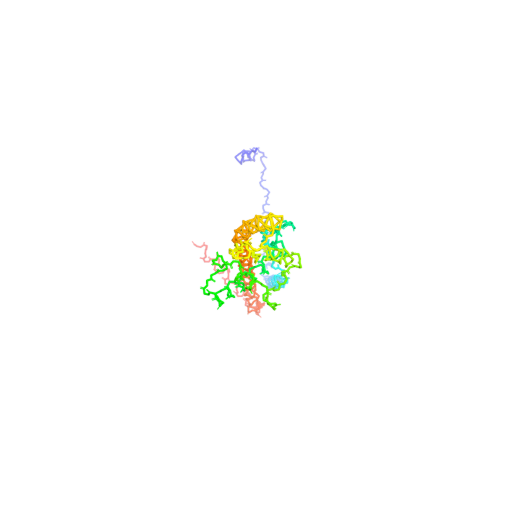4 1.00 73.81 99 ALA A O 1
ATOM 832 N N . TYR A 1 100 ? 5.852 -4.380 -7.103 1.00 75.88 100 TYR A N 1
ATOM 833 C CA . TYR A 1 100 ? 6.010 -5.781 -7.479 1.00 75.88 100 TYR A CA 1
ATOM 834 C C . TYR A 1 100 ? 6.897 -5.932 -8.720 1.00 75.88 100 TYR A C 1
ATOM 836 O O . TYR A 1 100 ? 7.908 -6.637 -8.676 1.00 75.88 100 TYR A O 1
ATOM 844 N N . SER A 1 101 ? 6.583 -5.202 -9.790 1.00 72.06 101 SER A N 1
ATOM 845 C CA . SER A 1 101 ? 7.310 -5.245 -11.062 1.00 72.06 101 SER A CA 1
ATOM 846 C C . SER A 1 101 ? 8.770 -4.827 -10.906 1.00 72.06 101 SER A C 1
ATOM 848 O O . SER A 1 101 ? 9.668 -5.478 -11.439 1.00 72.06 101 SER A O 1
ATOM 850 N N . LEU A 1 102 ? 9.047 -3.785 -10.115 1.00 74.38 102 LEU A N 1
ATOM 851 C CA . LEU A 1 102 ? 10.414 -3.373 -9.802 1.00 74.38 102 LEU A CA 1
ATOM 852 C C . LEU A 1 102 ? 11.168 -4.408 -8.970 1.00 74.38 102 LEU A C 1
ATOM 854 O O . LEU A 1 102 ? 12.361 -4.615 -9.198 1.00 74.38 102 LEU A O 1
ATOM 858 N N . LYS A 1 103 ? 10.506 -5.046 -8.000 1.00 78.25 103 LYS A N 1
ATOM 859 C CA . LYS A 1 103 ? 11.116 -6.113 -7.201 1.00 78.25 103 LYS A CA 1
ATOM 860 C C . LYS A 1 103 ? 11.461 -7.306 -8.090 1.00 78.25 103 LYS A C 1
ATOM 862 O O . LYS A 1 103 ? 12.597 -7.773 -8.049 1.00 78.25 103 LYS A O 1
ATOM 867 N N . ALA A 1 104 ? 10.530 -7.728 -8.945 1.00 77.00 104 ALA A N 1
ATOM 868 C CA . ALA A 1 104 ? 10.744 -8.784 -9.927 1.00 77.00 104 ALA A CA 1
ATOM 869 C C . ALA A 1 104 ? 11.901 -8.440 -10.878 1.00 77.00 104 ALA A C 1
ATOM 871 O O . ALA A 1 104 ? 12.811 -9.248 -11.067 1.00 77.00 104 ALA A O 1
ATOM 872 N N . LEU A 1 105 ? 11.934 -7.214 -11.409 1.00 75.75 105 LEU A N 1
ATOM 873 C CA . LEU A 1 105 ? 13.019 -6.733 -12.264 1.00 75.75 105 LEU A CA 1
ATOM 874 C C . LEU A 1 105 ? 14.367 -6.734 -11.531 1.00 75.75 105 LEU A C 1
ATOM 876 O O . LEU A 1 105 ? 15.372 -7.171 -12.088 1.00 75.75 105 LEU A O 1
ATOM 880 N N . LYS A 1 106 ? 14.402 -6.285 -10.272 1.00 79.38 106 LYS A N 1
ATOM 881 C CA . LYS A 1 106 ? 15.622 -6.269 -9.459 1.00 79.38 106 LYS A CA 1
ATOM 882 C C . LYS A 1 106 ? 16.165 -7.676 -9.228 1.00 79.38 106 LYS A C 1
ATOM 884 O O . LYS A 1 106 ? 17.357 -7.891 -9.438 1.00 79.38 106 LYS A O 1
ATOM 889 N N . GLU A 1 107 ? 15.311 -8.618 -8.835 1.00 83.56 107 GLU A N 1
ATOM 890 C CA . GLU A 1 107 ? 15.709 -10.015 -8.637 1.00 83.56 107 GLU A CA 1
ATOM 891 C C . GLU A 1 107 ? 16.175 -10.660 -9.946 1.00 83.56 107 GLU A C 1
ATOM 893 O O . GLU A 1 107 ? 17.196 -11.346 -9.973 1.00 83.56 107 GLU A O 1
ATOM 898 N N . ARG A 1 108 ? 15.508 -10.366 -11.068 1.00 80.69 108 ARG A N 1
ATOM 899 C CA . ARG A 1 108 ? 15.931 -10.835 -12.395 1.00 80.69 108 ARG A CA 1
ATOM 900 C C . ARG A 1 108 ? 17.294 -10.285 -12.799 1.00 80.69 108 ARG A C 1
ATOM 902 O O . ARG A 1 108 ? 18.154 -11.061 -13.208 1.00 80.69 108 ARG A O 1
ATOM 909 N N . CYS A 1 109 ? 17.521 -8.979 -12.670 1.00 80.56 109 CYS A N 1
ATOM 910 C CA . CYS A 1 109 ? 18.822 -8.375 -12.967 1.00 80.56 109 CYS A CA 1
ATOM 911 C C . CYS A 1 109 ? 19.921 -8.950 -12.067 1.00 80.56 109 CYS A C 1
ATOM 913 O O . CYS A 1 109 ? 20.995 -9.291 -12.558 1.00 80.56 109 CYS A O 1
ATOM 915 N N . LYS A 1 110 ? 19.629 -9.156 -10.778 1.00 84.62 110 LYS A N 1
ATOM 916 C CA . LYS A 1 110 ? 20.559 -9.786 -9.837 1.00 84.62 110 LYS A CA 1
ATOM 917 C C . LYS A 1 110 ? 20.877 -11.231 -10.233 1.00 84.62 110 LYS A C 1
ATOM 919 O O . LYS A 1 110 ? 22.042 -11.615 -10.219 1.00 84.62 110 LYS A O 1
ATOM 924 N N . LYS A 1 111 ? 19.876 -12.012 -10.650 1.00 86.69 111 LYS A N 1
ATOM 925 C CA . LYS A 1 111 ? 20.046 -13.402 -11.104 1.00 86.69 111 LYS A CA 1
ATOM 926 C C . LYS A 1 111 ? 20.829 -13.501 -12.417 1.00 86.69 111 LYS A C 1
ATOM 928 O O . LYS A 1 111 ? 21.678 -14.373 -12.547 1.00 86.69 111 LYS A O 1
ATOM 933 N N . LEU A 1 112 ? 20.543 -12.629 -13.386 1.00 84.44 112 LEU A N 1
ATOM 934 C CA . LEU A 1 112 ? 21.139 -12.684 -14.726 1.00 84.44 112 LEU A CA 1
ATOM 935 C C . LEU A 1 112 ? 22.515 -12.018 -14.810 1.00 84.44 112 LEU A C 1
ATOM 937 O O . LEU A 1 112 ? 23.362 -12.477 -15.569 1.00 84.44 112 LEU A O 1
ATOM 941 N N . TYR A 1 113 ? 22.729 -10.935 -14.063 1.00 86.62 113 TYR A N 1
ATOM 942 C CA . TYR A 1 113 ? 23.880 -10.046 -14.248 1.00 86.62 113 TYR A CA 1
ATOM 943 C C . TYR A 1 113 ? 24.623 -9.718 -12.948 1.00 86.62 113 TYR A C 1
ATOM 945 O O . TYR A 1 113 ? 25.580 -8.954 -12.988 1.00 86.62 113 TYR A O 1
ATOM 953 N N . ARG A 1 114 ? 24.197 -10.255 -11.792 1.00 85.62 114 ARG A N 1
ATOM 954 C CA . ARG A 1 114 ? 24.747 -9.965 -10.446 1.00 85.62 114 ARG A CA 1
ATOM 955 C C . ARG A 1 114 ? 24.689 -8.493 -10.013 1.00 85.62 114 ARG A C 1
ATOM 957 O O . ARG A 1 114 ? 25.130 -8.164 -8.917 1.00 85.62 114 ARG A O 1
ATOM 964 N N . VAL A 1 115 ? 24.087 -7.622 -10.820 1.00 83.88 115 VAL A N 1
ATOM 965 C CA . VAL A 1 115 ? 23.948 -6.184 -10.569 1.00 83.88 115 VAL A CA 1
ATOM 966 C C . VAL A 1 115 ? 22.478 -5.763 -10.590 1.00 83.88 115 VAL A C 1
ATOM 968 O O . VAL A 1 115 ? 21.615 -6.454 -11.134 1.00 83.88 115 VAL A O 1
ATOM 971 N N . GLY A 1 116 ? 22.170 -4.624 -9.968 1.00 77.12 116 GLY A N 1
ATOM 972 C CA . GLY A 1 116 ? 20.822 -4.056 -9.980 1.00 77.12 116 GLY A CA 1
ATOM 973 C C . GLY A 1 116 ? 20.469 -3.401 -11.324 1.00 77.12 116 GLY A C 1
ATOM 974 O O . GLY A 1 116 ? 21.372 -2.980 -12.041 1.00 77.12 116 GLY A O 1
ATOM 975 N N . PRO A 1 117 ? 19.173 -3.235 -11.648 1.00 71.31 117 PRO A N 1
ATOM 976 C CA . PRO A 1 117 ? 18.696 -2.733 -12.944 1.00 71.31 117 PRO A CA 1
ATOM 977 C C . PRO A 1 117 ? 19.256 -1.359 -13.338 1.00 71.31 117 PRO A C 1
ATOM 979 O O . PRO A 1 117 ? 19.359 -1.054 -14.518 1.00 71.31 117 PRO A O 1
ATOM 982 N N . SER A 1 118 ? 19.658 -0.547 -12.360 1.00 71.69 118 SER A N 1
ATOM 983 C CA . SER A 1 118 ? 20.265 0.771 -12.563 1.00 71.69 118 SER A CA 1
ATOM 984 C C . SER A 1 118 ? 21.723 0.746 -13.029 1.00 71.69 118 SER A C 1
ATOM 986 O O . SER A 1 118 ? 22.253 1.804 -13.339 1.00 71.69 118 SER A O 1
ATOM 988 N N . MET A 1 119 ? 22.369 -0.420 -12.995 1.00 74.62 119 MET A N 1
ATOM 989 C CA . MET A 1 119 ? 23.774 -0.644 -13.366 1.00 74.62 119 MET A CA 1
ATOM 990 C C . MET A 1 119 ? 23.891 -1.564 -14.590 1.00 74.62 119 MET A C 1
ATOM 992 O O . MET A 1 119 ? 24.984 -1.986 -14.954 1.00 74.62 119 MET A O 1
ATOM 996 N N . VAL A 1 120 ? 22.758 -1.948 -15.186 1.00 79.38 120 VAL A N 1
ATOM 997 C CA . VAL A 1 120 ? 22.710 -2.872 -16.317 1.00 79.38 120 VAL A CA 1
ATOM 998 C C . VAL A 1 120 ? 22.725 -2.070 -17.617 1.00 79.38 120 VAL A C 1
ATOM 1000 O O . VAL A 1 120 ? 21.891 -1.189 -17.821 1.00 79.38 120 VAL A O 1
ATOM 1003 N N . GLU A 1 121 ? 23.645 -2.416 -18.514 1.00 78.69 121 GLU A N 1
ATOM 1004 C CA . GLU A 1 121 ? 23.692 -1.879 -19.878 1.00 78.69 121 GLU A CA 1
ATOM 1005 C C . GLU A 1 121 ? 22.416 -2.209 -20.656 1.00 78.69 121 GLU A C 1
ATOM 1007 O O . GLU A 1 121 ? 21.812 -3.269 -20.475 1.00 78.69 121 GLU A O 1
ATOM 1012 N N . TRP A 1 122 ? 22.032 -1.338 -21.584 1.00 73.75 122 TRP A N 1
ATOM 1013 C CA . TRP A 1 122 ? 20.757 -1.432 -22.291 1.00 73.75 122 TRP A CA 1
ATOM 1014 C C . TRP A 1 122 ? 20.409 -2.813 -22.879 1.00 73.75 122 TRP A C 1
ATOM 1016 O O . TRP A 1 122 ? 19.311 -3.300 -22.593 1.00 73.75 122 TRP A O 1
ATOM 1026 N N . PRO A 1 123 ? 21.293 -3.513 -23.624 1.00 75.94 123 PRO A N 1
ATOM 1027 C CA . PRO A 1 123 ? 20.934 -4.807 -24.213 1.00 75.94 123 PRO A CA 1
ATOM 1028 C C . PRO A 1 123 ? 20.590 -5.861 -23.152 1.00 75.94 123 PRO A C 1
ATOM 1030 O O . PRO A 1 123 ? 19.682 -6.679 -23.322 1.00 75.94 123 PRO A O 1
ATOM 1033 N N . LYS A 1 124 ? 21.293 -5.811 -22.016 1.00 79.44 124 LYS A N 1
ATOM 1034 C CA . LYS A 1 124 ? 21.071 -6.679 -20.856 1.00 79.44 124 LYS A CA 1
ATOM 1035 C C . LYS A 1 124 ? 19.806 -6.258 -20.097 1.00 79.44 124 LYS A C 1
ATOM 1037 O O . LYS A 1 124 ? 19.026 -7.111 -19.676 1.00 79.44 124 LYS A O 1
ATOM 1042 N N . PHE A 1 125 ? 19.557 -4.955 -19.978 1.00 75.31 125 PHE A N 1
ATOM 1043 C CA . PHE A 1 125 ? 18.385 -4.400 -19.303 1.00 75.31 125 PHE A CA 1
ATOM 1044 C C . PHE A 1 125 ? 17.102 -4.770 -20.049 1.00 75.31 125 PHE A C 1
ATOM 1046 O O . PHE A 1 125 ? 16.198 -5.360 -19.461 1.00 75.31 125 PHE A O 1
ATOM 1053 N N . TYR A 1 126 ? 17.060 -4.542 -21.365 1.00 71.81 126 TYR A N 1
ATOM 1054 C CA . TYR A 1 126 ? 15.941 -4.940 -22.218 1.00 71.81 126 TYR A CA 1
ATOM 1055 C C . TYR A 1 126 ? 15.654 -6.444 -22.101 1.00 71.81 126 TYR A C 1
ATOM 1057 O O . TYR A 1 126 ? 14.502 -6.850 -21.954 1.00 71.81 126 TYR A O 1
ATOM 1065 N N . LYS A 1 127 ? 16.693 -7.293 -22.093 1.00 75.06 127 LYS A N 1
ATOM 1066 C CA . LYS A 1 127 ? 16.531 -8.750 -21.945 1.00 75.06 127 LYS A CA 1
ATOM 1067 C C . LYS A 1 127 ? 15.918 -9.143 -20.593 1.00 75.06 127 LYS A C 1
ATOM 1069 O O . LYS A 1 127 ? 15.185 -10.130 -20.532 1.00 75.06 127 LYS A O 1
ATOM 1074 N N . ALA A 1 128 ? 16.187 -8.385 -19.528 1.00 72.81 128 ALA A N 1
ATOM 1075 C CA . ALA A 1 128 ? 15.564 -8.592 -18.220 1.00 72.81 128 ALA A CA 1
ATOM 1076 C C . ALA A 1 128 ? 14.092 -8.139 -18.176 1.00 72.81 128 ALA A C 1
ATOM 1078 O O . ALA A 1 128 ? 13.283 -8.790 -17.511 1.00 72.81 128 ALA A O 1
ATOM 1079 N N . VAL A 1 129 ? 13.752 -7.064 -18.898 1.00 69.75 129 VAL A N 1
ATOM 1080 C CA . VAL A 1 129 ? 12.393 -6.496 -18.969 1.00 69.75 129 VAL A CA 1
ATOM 1081 C C . VAL A 1 129 ? 11.462 -7.331 -19.860 1.00 69.75 129 VAL A C 1
ATOM 1083 O O . VAL A 1 129 ? 10.331 -7.591 -19.476 1.00 69.75 129 VAL A O 1
ATOM 1086 N N . ILE A 1 130 ? 11.931 -7.786 -21.026 1.00 63.38 130 ILE A N 1
ATOM 1087 C CA . ILE A 1 130 ? 11.086 -8.357 -22.100 1.00 63.38 130 ILE A CA 1
ATOM 1088 C C . ILE A 1 130 ? 10.894 -9.879 -21.980 1.00 63.38 130 ILE A C 1
ATOM 1090 O O . ILE A 1 130 ? 10.043 -10.451 -22.661 1.00 63.38 130 ILE A O 1
ATOM 1094 N N . ARG A 1 131 ? 11.666 -10.577 -21.132 1.00 60.16 131 ARG A N 1
ATOM 1095 C CA . ARG A 1 131 ? 11.468 -12.024 -20.924 1.00 60.16 131 ARG A CA 1
ATOM 1096 C C . ARG A 1 131 ? 10.048 -12.296 -20.399 1.00 60.16 131 ARG A C 1
ATOM 1098 O O . ARG A 1 131 ? 9.657 -11.785 -19.348 1.00 60.16 131 ARG A O 1
ATOM 1105 N N . LYS A 1 132 ? 9.330 -13.103 -21.188 1.00 52.53 132 LYS A N 1
ATOM 1106 C CA . LYS A 1 132 ? 7.920 -12.954 -21.581 1.00 52.53 132 LYS A CA 1
ATOM 1107 C C . LYS A 1 132 ? 6.844 -13.318 -20.550 1.00 52.53 132 LYS A C 1
ATOM 1109 O O . LYS A 1 132 ? 5.684 -13.145 -20.888 1.00 52.53 132 LYS A O 1
ATOM 1114 N N . GLU A 1 133 ? 7.166 -13.796 -19.348 1.00 50.59 133 GLU A N 1
ATOM 1115 C CA . GLU A 1 133 ? 6.142 -14.526 -18.569 1.00 50.59 133 GLU A CA 1
ATOM 1116 C C . GLU A 1 133 ? 5.697 -13.913 -17.226 1.00 50.59 133 GLU A C 1
ATOM 1118 O O . GLU A 1 133 ? 4.547 -14.123 -16.867 1.00 50.59 133 GLU A O 1
ATOM 1123 N N . ASP A 1 134 ? 6.487 -13.080 -16.525 1.00 50.31 134 ASP A N 1
ATOM 1124 C CA . ASP A 1 134 ? 6.093 -12.692 -15.135 1.00 50.31 134 ASP A CA 1
ATOM 1125 C C . ASP A 1 134 ? 6.119 -11.204 -14.747 1.00 50.31 134 ASP A C 1
ATOM 1127 O O . ASP A 1 134 ? 5.863 -10.888 -13.585 1.00 50.31 134 ASP A O 1
ATOM 1131 N N . ILE A 1 135 ? 6.425 -10.265 -15.650 1.00 52.91 135 ILE A N 1
ATOM 1132 C CA . ILE A 1 135 ? 6.233 -8.836 -15.321 1.00 52.91 135 ILE A CA 1
ATOM 1133 C C . ILE A 1 135 ? 4.891 -8.424 -15.911 1.00 52.91 135 ILE A C 1
ATOM 1135 O O . ILE A 1 135 ? 4.832 -7.867 -17.005 1.00 52.91 135 ILE A O 1
ATOM 1139 N N . TYR A 1 136 ? 3.830 -8.820 -15.207 1.00 50.31 136 TYR A N 1
ATOM 1140 C CA . TYR A 1 136 ? 2.442 -8.509 -15.533 1.00 50.31 136 TYR A CA 1
ATOM 1141 C C . TYR A 1 136 ? 2.279 -7.034 -15.947 1.00 50.31 136 TYR A C 1
ATOM 1143 O O . TYR A 1 136 ? 2.811 -6.128 -15.306 1.00 50.31 136 TYR A O 1
ATOM 1151 N N . ASP A 1 137 ? 1.539 -6.831 -17.038 1.00 51.12 137 ASP A N 1
ATOM 1152 C CA . ASP A 1 137 ? 0.940 -5.567 -17.476 1.00 51.12 137 ASP A CA 1
ATOM 1153 C C . ASP A 1 137 ? 1.867 -4.370 -17.730 1.00 51.12 137 ASP A C 1
ATOM 1155 O O . ASP A 1 137 ? 1.487 -3.205 -17.567 1.00 51.12 137 ASP A O 1
ATOM 1159 N N . PHE A 1 138 ? 3.057 -4.607 -18.286 1.00 53.03 138 PHE A N 1
ATOM 1160 C CA . PHE A 1 138 ? 3.633 -3.578 -19.152 1.00 53.03 138 PHE A CA 1
ATOM 1161 C C . PHE A 1 138 ? 2.702 -3.398 -20.362 1.00 53.03 138 PHE A C 1
ATOM 1163 O O . PHE A 1 138 ? 2.717 -4.214 -21.281 1.00 53.03 138 PHE A O 1
ATOM 1170 N N . LYS A 1 139 ? 1.860 -2.352 -20.339 1.00 57.78 139 LYS A N 1
ATOM 1171 C CA . LYS A 1 139 ? 0.948 -1.999 -21.441 1.00 57.78 139 LYS A CA 1
ATOM 1172 C C . LYS A 1 139 ? 1.655 -2.100 -22.797 1.00 57.78 139 LYS A C 1
ATOM 1174 O O . LYS A 1 139 ? 2.827 -1.740 -22.918 1.00 57.78 139 LYS A O 1
ATOM 1179 N N . PHE A 1 140 ? 0.904 -2.496 -23.826 1.00 51.56 140 PHE A N 1
ATOM 1180 C CA . PHE A 1 140 ? 1.354 -2.590 -25.223 1.00 51.56 140 PHE A CA 1
ATOM 1181 C C . PHE A 1 140 ? 2.142 -1.349 -25.687 1.00 51.56 140 PHE A C 1
ATOM 1183 O O . PHE A 1 140 ? 3.152 -1.464 -26.380 1.00 51.56 140 PHE A O 1
ATOM 1190 N N . GLU A 1 141 ? 1.722 -0.165 -25.240 1.00 57.84 141 GLU A N 1
ATOM 1191 C CA . GLU A 1 141 ? 2.374 1.127 -25.486 1.00 57.84 141 GLU A CA 1
ATOM 1192 C C . GLU A 1 141 ? 3.804 1.182 -24.932 1.00 57.84 141 GLU A C 1
ATOM 1194 O O . GLU A 1 141 ? 4.728 1.619 -25.620 1.00 57.84 141 GLU A O 1
ATOM 1199 N N . THR A 1 142 ? 4.020 0.675 -23.717 1.00 65.19 142 THR A N 1
ATOM 1200 C CA . THR A 1 142 ? 5.348 0.600 -23.116 1.00 65.19 142 THR A CA 1
ATOM 1201 C C . THR A 1 142 ? 6.209 -0.427 -23.846 1.00 65.19 142 THR A C 1
ATOM 1203 O O . THR A 1 142 ? 7.354 -0.131 -24.180 1.00 65.19 142 THR A O 1
ATOM 1206 N N . THR A 1 143 ? 5.671 -1.603 -24.180 1.00 68.56 143 THR A N 1
ATOM 1207 C CA . THR A 1 143 ? 6.400 -2.614 -24.968 1.00 68.56 143 THR A CA 1
ATOM 1208 C C . THR A 1 143 ? 6.835 -2.068 -26.327 1.00 68.56 143 THR A C 1
ATOM 1210 O O . THR A 1 143 ? 7.977 -2.280 -26.738 1.00 68.56 143 THR A O 1
ATOM 1213 N N . ARG A 1 144 ? 5.957 -1.323 -27.009 1.00 70.75 144 ARG A N 1
ATOM 1214 C CA . ARG A 1 144 ? 6.261 -0.658 -28.279 1.00 70.75 144 ARG A CA 1
ATOM 1215 C C . ARG A 1 144 ? 7.390 0.359 -28.124 1.00 70.75 144 ARG A C 1
ATOM 1217 O O . ARG A 1 144 ? 8.373 0.262 -28.853 1.00 70.75 144 ARG A O 1
ATOM 1224 N N . ALA A 1 145 ? 7.304 1.249 -27.136 1.00 70.94 145 ALA A N 1
ATOM 1225 C CA . ALA A 1 145 ? 8.351 2.234 -26.864 1.00 70.94 145 ALA A CA 1
ATOM 1226 C C . ALA A 1 145 ? 9.706 1.572 -26.539 1.00 70.94 145 ALA A C 1
ATOM 1228 O O . ALA A 1 145 ? 10.748 2.000 -27.034 1.00 70.94 145 ALA A O 1
ATOM 1229 N N . PHE A 1 146 ? 9.708 0.479 -25.764 1.00 74.69 146 PHE A N 1
ATOM 1230 C CA . PHE A 1 146 ? 10.923 -0.295 -25.481 1.00 74.69 146 PHE A CA 1
ATOM 1231 C C . PHE A 1 146 ? 11.493 -0.986 -26.726 1.00 74.69 146 PHE A C 1
ATOM 1233 O O . PHE A 1 146 ? 12.714 -1.068 -26.869 1.00 74.69 146 PHE A O 1
ATOM 1240 N N . ASN A 1 147 ? 10.642 -1.480 -27.627 1.00 77.56 147 ASN A N 1
ATOM 1241 C CA . ASN A 1 147 ? 11.073 -2.091 -28.884 1.00 77.56 147 ASN A CA 1
ATOM 1242 C C . ASN A 1 147 ? 11.683 -1.062 -29.840 1.00 77.56 147 ASN A C 1
ATOM 1244 O O . ASN A 1 147 ? 12.750 -1.317 -30.389 1.00 77.56 147 ASN A O 1
ATOM 1248 N N . GLU A 1 148 ? 11.060 0.107 -29.990 1.00 80.56 148 GLU A N 1
ATOM 1249 C CA . GLU A 1 148 ? 11.600 1.206 -30.801 1.00 80.56 148 GLU A CA 1
ATOM 1250 C C . GLU A 1 148 ? 12.964 1.663 -30.264 1.00 80.56 148 GLU A C 1
ATOM 1252 O O . GLU A 1 148 ? 13.930 1.785 -31.021 1.00 80.56 148 GLU A O 1
ATOM 1257 N N . LEU A 1 149 ? 13.079 1.815 -28.940 1.00 78.81 149 LEU A N 1
ATOM 1258 C CA . LEU A 1 149 ? 14.336 2.173 -28.287 1.00 78.81 149 LEU A CA 1
ATOM 1259 C C . LEU A 1 149 ? 15.406 1.081 -28.467 1.00 78.81 149 LEU A C 1
ATOM 1261 O O . LEU A 1 149 ? 16.578 1.380 -28.691 1.00 78.81 149 LEU A O 1
ATOM 1265 N N . LYS A 1 150 ? 15.012 -0.198 -28.443 1.00 82.56 150 LYS A N 1
ATOM 1266 C CA . LYS A 1 150 ? 15.922 -1.316 -28.715 1.00 82.56 150 LYS A CA 1
ATOM 1267 C C . LYS A 1 150 ? 16.488 -1.264 -30.123 1.00 82.56 150 LYS A C 1
ATOM 1269 O O . LYS A 1 150 ? 17.700 -1.409 -30.268 1.00 82.56 150 LYS A O 1
ATOM 1274 N N . THR A 1 151 ? 15.632 -1.093 -31.126 1.00 83.75 151 THR A N 1
ATOM 1275 C CA . THR A 1 151 ? 16.049 -1.077 -32.530 1.00 83.75 151 THR A CA 1
ATOM 1276 C C . THR A 1 151 ? 17.100 0.004 -32.765 1.00 83.75 151 THR A C 1
ATOM 1278 O O . THR A 1 151 ? 18.148 -0.286 -33.333 1.00 83.75 151 THR A O 1
ATOM 1281 N N . LYS A 1 152 ? 16.884 1.210 -32.222 1.00 84.12 152 LYS A N 1
ATOM 1282 C CA . LYS A 1 152 ? 17.845 2.321 -32.322 1.00 84.12 152 LYS A CA 1
ATOM 1283 C C . LYS A 1 152 ? 19.176 2.036 -31.619 1.00 84.12 152 LYS A C 1
ATOM 1285 O O . LYS A 1 152 ? 20.230 2.418 -32.111 1.00 84.12 152 LYS A O 1
ATOM 1290 N N . MET A 1 153 ? 19.156 1.351 -30.475 1.00 80.94 153 MET A N 1
ATOM 1291 C CA . MET A 1 153 ? 20.375 1.095 -29.695 1.00 80.94 153 MET A CA 1
ATOM 1292 C C . MET A 1 153 ? 21.219 -0.085 -30.191 1.00 80.94 153 MET A C 1
ATOM 1294 O O . MET A 1 153 ? 22.419 -0.109 -29.920 1.00 80.94 153 MET A O 1
ATOM 1298 N N . ILE A 1 154 ? 20.612 -1.057 -30.879 1.00 82.94 154 ILE A N 1
ATOM 1299 C CA . ILE A 1 154 ? 21.312 -2.218 -31.465 1.00 82.94 154 ILE A CA 1
ATOM 1300 C C . ILE A 1 154 ? 21.755 -1.934 -32.909 1.00 82.94 154 ILE A C 1
ATOM 1302 O O . ILE A 1 154 ? 22.488 -2.736 -33.477 1.00 82.94 154 ILE A O 1
ATOM 1306 N N . ALA A 1 155 ? 21.358 -0.795 -33.489 1.00 82.88 155 ALA A N 1
ATOM 1307 C CA . ALA A 1 155 ? 21.827 -0.377 -34.802 1.00 82.88 155 ALA A CA 1
ATOM 1308 C C . ALA A 1 155 ? 23.359 -0.463 -34.882 1.00 82.88 155 ALA A C 1
ATOM 1310 O O . ALA A 1 155 ? 24.074 0.067 -34.014 1.00 82.88 155 ALA A O 1
ATOM 1311 N N . ASP A 1 156 ? 23.822 -1.165 -35.916 1.00 82.06 156 ASP A N 1
ATOM 1312 C CA . ASP A 1 156 ? 25.228 -1.231 -36.264 1.00 82.06 156 ASP A CA 1
ATOM 1313 C C . ASP A 1 156 ? 25.667 0.156 -36.734 1.00 82.06 156 ASP A C 1
ATOM 1315 O O . ASP A 1 156 ? 25.023 0.794 -37.571 1.00 82.06 156 ASP A O 1
ATOM 1319 N N . THR A 1 157 ? 26.699 0.662 -36.080 1.00 84.06 157 THR A N 1
ATOM 1320 C CA . THR A 1 157 ? 27.239 2.006 -36.291 1.00 84.06 157 THR A CA 1
ATOM 1321 C C . THR A 1 157 ? 28.745 1.975 -36.493 1.00 84.06 157 THR A C 1
ATOM 1323 O O . THR A 1 157 ? 29.361 3.049 -36.538 1.00 84.06 157 THR A O 1
ATOM 1326 N N . ASP A 1 158 ? 29.316 0.771 -36.540 1.00 85.12 158 ASP A N 1
ATOM 1327 C CA . ASP A 1 158 ? 30.737 0.561 -36.734 1.00 85.12 158 ASP A CA 1
ATOM 1328 C C . ASP A 1 158 ? 31.089 0.965 -38.168 1.00 85.12 158 ASP A C 1
ATOM 1330 O O . ASP A 1 158 ? 30.258 0.898 -39.079 1.00 85.12 158 ASP A O 1
ATOM 1334 N N . ASP A 1 159 ? 32.294 1.503 -38.349 1.00 84.19 159 ASP A N 1
ATOM 1335 C CA . ASP A 1 159 ? 32.746 1.852 -39.690 1.00 84.19 159 ASP A CA 1
ATOM 1336 C C . ASP A 1 159 ? 32.911 0.562 -40.514 1.00 84.19 159 ASP A C 1
ATOM 1338 O O . ASP A 1 159 ? 33.448 -0.426 -39.996 1.00 84.19 159 ASP A O 1
ATOM 1342 N N . PRO A 1 160 ? 32.454 0.539 -41.781 1.00 85.81 160 PRO A N 1
ATOM 1343 C CA . PRO A 1 160 ? 32.723 -0.572 -42.677 1.00 85.81 160 PRO A CA 1
ATOM 1344 C C . PRO A 1 160 ? 34.231 -0.797 -42.792 1.00 85.81 160 PRO A C 1
ATOM 1346 O O . PRO A 1 160 ? 35.022 0.143 -42.686 1.00 85.81 160 PRO A O 1
ATOM 1349 N N . ALA A 1 161 ? 34.631 -2.044 -43.026 1.00 88.12 161 ALA A N 1
ATOM 1350 C CA . ALA A 1 161 ? 36.035 -2.365 -43.230 1.00 88.12 161 ALA A CA 1
ATOM 1351 C C . ALA A 1 161 ? 36.604 -1.595 -44.440 1.00 88.12 161 ALA A C 1
ATOM 1353 O O . ALA A 1 161 ? 35.891 -1.316 -45.405 1.00 88.12 161 ALA A O 1
ATOM 1354 N N . GLN A 1 162 ? 37.883 -1.218 -44.369 1.00 85.19 162 GLN A N 1
ATOM 1355 C CA . GLN A 1 162 ? 38.506 -0.322 -45.351 1.00 85.19 162 GLN A CA 1
ATOM 1356 C C . GLN A 1 162 ? 38.457 -0.886 -46.779 1.00 85.19 162 GLN A C 1
ATOM 1358 O O . GLN A 1 162 ? 38.199 -0.151 -47.721 1.00 85.19 162 GLN A O 1
ATOM 1363 N N . ASP A 1 163 ? 38.615 -2.197 -46.929 1.00 89.44 163 ASP A N 1
ATOM 1364 C CA . ASP A 1 163 ? 38.491 -2.917 -48.198 1.00 89.44 163 ASP A CA 1
ATOM 1365 C C . ASP A 1 163 ? 37.086 -2.813 -48.816 1.00 89.44 163 ASP A C 1
ATOM 1367 O O . ASP A 1 163 ? 36.943 -2.747 -50.035 1.00 89.44 163 ASP A O 1
ATOM 1371 N N . VAL A 1 164 ? 36.044 -2.744 -47.982 1.00 86.44 164 VAL A N 1
ATOM 1372 C CA . VAL A 1 164 ? 34.661 -2.498 -48.416 1.00 86.44 164 VAL A CA 1
ATOM 1373 C C . VAL A 1 164 ? 34.474 -1.041 -48.838 1.00 86.44 164 VAL A C 1
ATOM 1375 O O . VAL A 1 164 ? 33.763 -0.776 -49.805 1.00 86.44 164 VAL A O 1
ATOM 1378 N N . LEU A 1 165 ? 35.108 -0.098 -48.134 1.00 86.75 165 LEU A N 1
ATOM 1379 C CA . LEU A 1 165 ? 35.076 1.323 -48.490 1.00 86.75 165 LEU A CA 1
ATOM 1380 C C . LEU A 1 165 ? 35.765 1.582 -49.835 1.00 86.75 165 LEU A C 1
ATOM 1382 O O . LEU A 1 165 ? 35.203 2.284 -50.670 1.00 86.75 165 LEU A O 1
ATOM 1386 N N . ASP A 1 166 ? 36.928 0.969 -50.058 1.00 87.00 166 ASP A N 1
ATOM 1387 C CA . ASP A 1 166 ? 37.736 1.138 -51.271 1.00 87.00 166 ASP A CA 1
ATOM 1388 C C . ASP A 1 166 ? 37.079 0.509 -52.517 1.00 87.00 166 ASP A C 1
ATOM 1390 O O . ASP A 1 166 ? 37.371 0.902 -53.646 1.00 87.00 166 ASP A O 1
ATOM 1394 N N . ALA A 1 167 ? 36.176 -0.461 -52.326 1.00 89.62 167 ALA A N 1
ATOM 1395 C CA . ALA A 1 167 ? 35.411 -1.100 -53.397 1.00 89.62 167 ALA A CA 1
ATOM 1396 C C . ALA A 1 167 ? 34.129 -0.337 -53.795 1.00 89.62 167 ALA A C 1
ATOM 1398 O O . ALA A 1 167 ? 33.521 -0.668 -54.816 1.00 89.62 167 ALA A O 1
ATOM 1399 N N . MET A 1 168 ? 33.692 0.650 -53.003 1.00 92.44 168 MET A N 1
ATOM 1400 C CA . MET A 1 168 ? 32.495 1.448 -53.291 1.00 92.44 168 MET A CA 1
ATOM 1401 C C . MET A 1 168 ? 32.784 2.569 -54.288 1.00 92.44 168 MET A C 1
ATOM 1403 O O . MET A 1 168 ? 33.845 3.187 -54.278 1.00 92.44 168 MET A O 1
ATOM 1407 N N . SER A 1 169 ? 31.792 2.903 -55.114 1.00 92.44 169 SER A N 1
ATOM 1408 C CA . SER A 1 169 ? 31.838 4.161 -55.865 1.00 92.44 169 SER A CA 1
ATOM 1409 C C . SER A 1 169 ? 31.697 5.368 -54.928 1.00 92.44 169 SER A C 1
ATOM 1411 O O . SER A 1 169 ? 31.038 5.280 -53.889 1.00 92.44 169 SER A O 1
ATOM 1413 N N . ASP A 1 170 ? 32.217 6.534 -55.327 1.00 90.69 170 ASP A N 1
ATOM 1414 C CA . ASP A 1 170 ? 32.108 7.777 -54.541 1.00 90.69 170 ASP A CA 1
ATOM 1415 C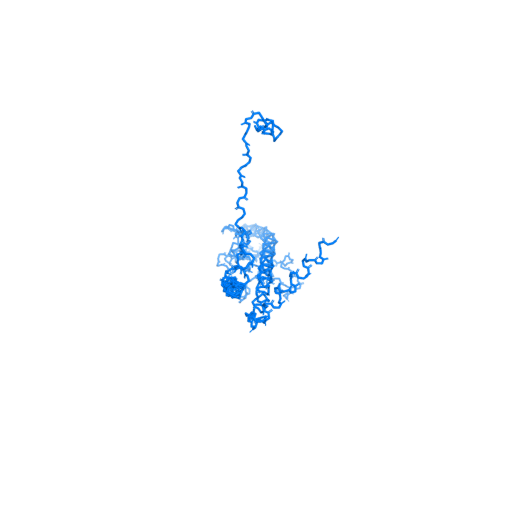 C . ASP A 1 170 ? 30.660 8.083 -54.114 1.00 90.69 170 ASP A C 1
ATOM 1417 O O . ASP A 1 170 ? 30.396 8.504 -52.988 1.00 90.69 170 ASP A O 1
ATOM 1421 N N . ALA A 1 171 ? 29.690 7.825 -55.000 1.00 92.38 171 ALA A N 1
ATOM 1422 C CA . ALA A 1 171 ? 28.272 8.042 -54.726 1.00 92.38 171 ALA A CA 1
ATOM 1423 C C . ALA A 1 171 ? 27.689 7.046 -53.706 1.00 92.38 171 ALA A C 1
ATOM 1425 O O . ALA A 1 171 ? 26.777 7.402 -52.953 1.00 92.38 171 ALA A O 1
ATOM 1426 N N . GLU A 1 172 ? 28.171 5.803 -53.690 1.00 91.38 172 GLU A N 1
ATOM 1427 C CA . GLU A 1 172 ? 27.776 4.780 -52.716 1.00 91.38 172 GLU A CA 1
ATOM 1428 C C . GLU A 1 172 ? 28.401 5.054 -51.352 1.00 91.38 172 GLU A C 1
ATOM 1430 O O . GLU A 1 172 ? 27.676 5.064 -50.354 1.00 91.38 172 GLU A O 1
ATOM 1435 N N . TYR A 1 173 ? 29.689 5.400 -51.328 1.00 90.38 173 TYR A N 1
ATOM 1436 C CA . TYR A 1 173 ? 30.393 5.844 -50.130 1.00 90.38 173 TYR A CA 1
ATOM 1437 C C . TYR A 1 173 ? 29.649 7.001 -49.450 1.00 90.38 173 TYR A C 1
ATOM 1439 O O . TYR A 1 173 ? 29.309 6.944 -48.265 1.00 90.38 173 TYR A O 1
ATOM 1447 N N . ASP A 1 174 ? 29.282 8.028 -50.218 1.00 88.81 174 ASP A N 1
ATOM 1448 C CA . ASP A 1 174 ? 28.563 9.192 -49.708 1.00 88.81 174 ASP A CA 1
ATOM 1449 C C . ASP A 1 174 ? 27.198 8.846 -49.096 1.00 88.81 174 ASP A C 1
ATOM 1451 O O . ASP A 1 174 ? 26.782 9.428 -48.083 1.00 88.81 174 ASP A O 1
ATOM 1455 N N . ARG A 1 175 ? 26.470 7.907 -49.714 1.00 90.19 175 ARG A N 1
ATOM 1456 C CA . ARG A 1 175 ? 25.170 7.435 -49.217 1.00 90.19 175 ARG A CA 1
ATOM 1457 C C . ARG A 1 175 ? 25.337 6.650 -47.925 1.00 90.19 175 ARG A C 1
ATOM 1459 O O . ARG A 1 175 ? 24.578 6.901 -46.981 1.00 90.19 175 ARG A O 1
ATOM 1466 N N . GLU A 1 176 ? 26.326 5.764 -47.861 1.00 89.44 176 GLU A N 1
ATOM 1467 C CA . GLU A 1 176 ? 26.577 4.938 -46.683 1.00 89.44 176 GLU A CA 1
ATOM 1468 C C . GLU A 1 176 ? 27.064 5.790 -45.507 1.00 89.44 176 GLU A C 1
ATOM 1470 O O . GLU A 1 176 ? 26.504 5.716 -44.413 1.00 89.44 176 GLU A O 1
A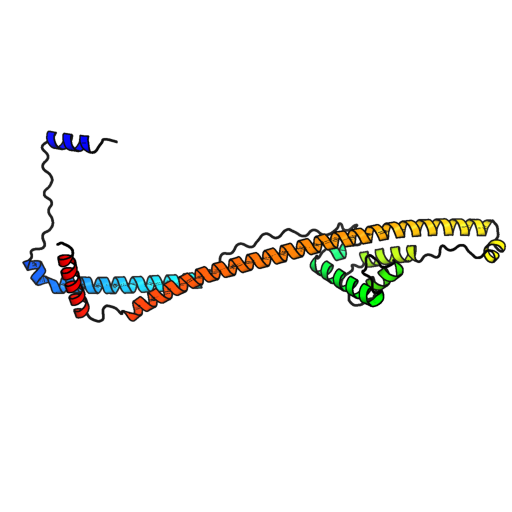TOM 1475 N N . MET A 1 177 ? 27.964 6.749 -45.735 1.00 90.19 177 MET A N 1
ATOM 1476 C CA . MET A 1 177 ? 28.406 7.678 -44.689 1.00 90.19 177 MET A CA 1
ATOM 1477 C C . MET A 1 177 ? 27.285 8.602 -44.194 1.00 90.19 177 MET A C 1
ATOM 1479 O O . MET A 1 177 ? 27.251 8.985 -43.020 1.00 90.19 177 MET A O 1
ATOM 1483 N N . ARG A 1 178 ? 26.326 8.990 -45.048 1.00 91.06 178 ARG A N 1
ATOM 1484 C CA . ARG A 1 178 ? 25.115 9.712 -44.600 1.00 91.06 178 ARG A CA 1
ATOM 1485 C C . ARG A 1 178 ? 24.196 8.810 -43.776 1.00 91.06 178 ARG A C 1
ATOM 1487 O O . ARG A 1 178 ? 23.635 9.270 -42.782 1.00 91.06 178 ARG A O 1
ATOM 1494 N N . ARG A 1 179 ? 24.040 7.541 -44.160 1.00 91.00 179 ARG A N 1
ATOM 1495 C CA . ARG A 1 179 ? 23.275 6.545 -43.399 1.00 91.00 179 ARG A CA 1
ATOM 1496 C C . ARG A 1 179 ? 23.897 6.305 -42.020 1.00 91.00 179 ARG A C 1
ATOM 1498 O O . ARG A 1 179 ? 23.175 6.431 -41.035 1.00 91.00 179 ARG A O 1
ATOM 1505 N N . LEU A 1 180 ? 25.206 6.067 -41.935 1.00 90.44 180 LEU A N 1
ATOM 1506 C CA . LEU A 1 180 ? 25.932 5.867 -40.674 1.00 90.44 180 LEU A CA 1
ATOM 1507 C C . LEU A 1 180 ? 25.842 7.088 -39.756 1.00 90.44 180 LEU A C 1
ATOM 1509 O O . LEU A 1 180 ? 25.564 6.939 -38.568 1.00 90.44 180 LEU A O 1
ATOM 1513 N N . ARG A 1 181 ? 25.986 8.308 -40.295 1.00 91.62 181 ARG A N 1
ATOM 1514 C CA . ARG A 1 181 ? 25.791 9.546 -39.516 1.00 91.62 181 ARG A CA 1
ATOM 1515 C C . ARG A 1 181 ? 24.393 9.635 -38.899 1.00 91.62 181 ARG A C 1
ATOM 1517 O O . ARG A 1 181 ? 24.280 9.975 -37.724 1.00 91.62 181 ARG A O 1
ATOM 1524 N N . ARG A 1 182 ? 23.341 9.286 -39.653 1.00 90.44 182 ARG A N 1
ATOM 1525 C CA . ARG A 1 182 ? 21.964 9.233 -39.126 1.00 90.44 182 ARG A CA 1
ATOM 1526 C C . ARG A 1 182 ? 21.812 8.177 -38.033 1.00 90.44 182 ARG A C 1
ATOM 1528 O O . ARG A 1 182 ? 21.314 8.498 -36.962 1.00 90.44 182 ARG A O 1
ATOM 1535 N N . LEU A 1 183 ? 22.307 6.960 -38.260 1.00 89.38 183 LEU A N 1
ATOM 1536 C CA . LEU A 1 183 ? 22.233 5.879 -37.271 1.00 89.38 183 LEU A CA 1
ATOM 1537 C C . LEU A 1 183 ? 22.980 6.225 -35.976 1.00 89.38 183 LEU A C 1
ATOM 1539 O O . LEU A 1 183 ? 22.463 5.988 -34.886 1.00 89.38 183 LEU A O 1
ATOM 1543 N N . ARG A 1 184 ? 24.164 6.846 -36.071 1.00 89.12 184 ARG A N 1
ATOM 1544 C CA . ARG A 1 184 ? 24.918 7.340 -34.905 1.00 89.12 184 ARG A CA 1
ATOM 1545 C C . ARG A 1 184 ? 24.132 8.389 -34.125 1.00 89.12 184 ARG A C 1
ATOM 1547 O O . ARG A 1 184 ? 24.083 8.314 -32.899 1.00 89.12 184 ARG A O 1
ATOM 1554 N N . HIS A 1 185 ? 23.491 9.325 -34.823 1.00 90.38 185 HIS A N 1
ATOM 1555 C CA . HIS A 1 185 ? 22.645 10.339 -34.197 1.00 90.38 185 HIS A CA 1
ATOM 1556 C C . HIS A 1 185 ? 21.450 9.710 -33.466 1.00 90.38 185 HIS A C 1
ATOM 1558 O O . HIS A 1 185 ? 21.250 9.955 -32.279 1.00 90.38 185 HIS A O 1
ATOM 1564 N N . GLU A 1 186 ? 20.701 8.829 -34.133 1.00 89.50 186 GLU A N 1
ATOM 1565 C CA . GLU A 1 186 ? 19.550 8.131 -33.543 1.00 89.50 186 GLU A CA 1
ATOM 1566 C C . GLU A 1 186 ? 19.943 7.263 -32.336 1.00 89.50 186 GLU A C 1
ATOM 1568 O O . GLU A 1 186 ? 19.216 7.199 -31.341 1.00 89.50 186 GLU A O 1
ATOM 1573 N N . LYS A 1 187 ? 21.112 6.611 -32.393 1.00 88.75 187 LYS A N 1
ATOM 1574 C CA . LYS A 1 187 ? 21.665 5.821 -31.285 1.00 88.75 187 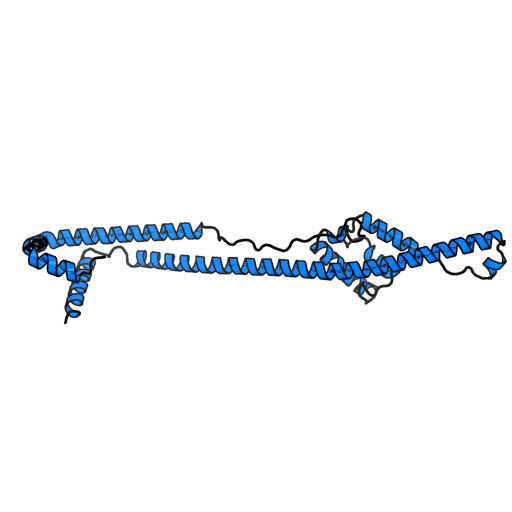LYS A CA 1
ATOM 1575 C C . LYS A 1 187 ? 22.049 6.703 -30.097 1.00 88.75 187 LYS A C 1
ATOM 1577 O O . LYS A 1 187 ? 21.768 6.324 -28.959 1.00 88.75 187 LYS A O 1
ATOM 1582 N N . ALA A 1 188 ? 22.633 7.878 -30.336 1.00 87.88 188 ALA A N 1
ATOM 1583 C CA . ALA A 1 188 ? 22.950 8.845 -29.286 1.00 87.88 188 ALA A CA 1
ATOM 1584 C C . ALA A 1 188 ? 21.676 9.389 -28.607 1.00 87.88 188 ALA A C 1
ATOM 1586 O O . ALA A 1 188 ? 21.582 9.393 -27.379 1.00 87.88 188 ALA A O 1
ATOM 1587 N N . GLU A 1 189 ? 20.648 9.751 -29.379 1.00 88.94 189 GLU A N 1
ATOM 1588 C CA . GLU A 1 189 ? 19.342 10.166 -28.840 1.00 88.94 189 GLU A CA 1
ATOM 1589 C C . GLU A 1 189 ? 18.677 9.063 -28.003 1.00 88.94 189 GLU A C 1
ATOM 1591 O O . GLU A 1 189 ? 18.111 9.317 -26.932 1.00 88.94 189 GLU A O 1
ATOM 1596 N N . ALA A 1 190 ? 18.761 7.816 -28.470 1.00 85.75 190 ALA A N 1
ATOM 1597 C CA . ALA A 1 190 ? 18.250 6.660 -27.751 1.00 85.75 190 ALA A CA 1
ATOM 1598 C C . ALA A 1 190 ? 18.986 6.443 -26.416 1.00 85.75 190 ALA A C 1
ATOM 1600 O O . ALA A 1 190 ? 18.344 6.180 -25.398 1.00 85.75 190 ALA A O 1
ATOM 1601 N N . GLN A 1 191 ? 20.311 6.617 -26.380 1.00 85.50 191 GLN A N 1
ATOM 1602 C CA . GLN A 1 191 ? 21.092 6.539 -25.140 1.00 85.50 191 GLN A CA 1
ATOM 1603 C C . GLN A 1 191 ? 20.666 7.601 -24.119 1.00 85.50 191 GLN A C 1
ATOM 1605 O O . GLN A 1 191 ? 20.454 7.274 -22.949 1.00 85.50 191 GLN A O 1
ATOM 1610 N N . VAL A 1 192 ? 20.474 8.849 -24.558 1.00 87.69 192 VAL A N 1
ATOM 1611 C CA . VAL A 1 192 ? 19.977 9.935 -23.695 1.00 87.69 192 VAL A CA 1
ATOM 1612 C C . VAL A 1 192 ? 18.584 9.600 -23.164 1.00 87.69 192 VAL A C 1
ATOM 1614 O O . VAL A 1 192 ? 18.328 9.696 -21.962 1.00 87.69 192 VAL A O 1
ATOM 1617 N N . THR A 1 193 ? 17.694 9.125 -24.037 1.00 84.31 193 THR A N 1
ATOM 1618 C CA . THR A 1 193 ? 16.333 8.721 -23.661 1.00 84.31 193 THR A CA 1
ATOM 1619 C C . THR A 1 193 ? 16.356 7.597 -22.622 1.00 84.31 193 THR A C 1
ATOM 1621 O O . THR A 1 193 ? 15.610 7.642 -21.642 1.00 84.31 193 THR A O 1
ATOM 1624 N N . PHE A 1 194 ? 17.245 6.611 -22.775 1.00 81.81 194 PHE A N 1
ATOM 1625 C CA . PHE A 1 194 ? 17.401 5.533 -21.802 1.00 81.81 194 PHE A CA 1
ATOM 1626 C C . PHE A 1 194 ? 17.886 6.031 -20.435 1.00 81.81 194 PHE A C 1
ATOM 1628 O O . PHE A 1 194 ? 17.334 5.618 -19.413 1.00 81.81 194 PHE A O 1
ATOM 1635 N N . ALA A 1 195 ? 18.865 6.936 -20.396 1.00 83.19 195 ALA A N 1
ATOM 1636 C CA . ALA A 1 195 ? 19.338 7.522 -19.142 1.00 83.19 195 ALA A CA 1
ATOM 1637 C C . ALA A 1 195 ? 18.201 8.251 -18.401 1.00 83.19 195 ALA A C 1
ATOM 1639 O O . ALA A 1 195 ? 17.966 8.005 -17.215 1.00 83.19 195 ALA A O 1
ATOM 1640 N N . VAL A 1 196 ? 17.406 9.049 -19.125 1.00 84.44 196 VAL A N 1
ATOM 1641 C CA . VAL A 1 196 ? 16.215 9.720 -18.574 1.00 84.44 196 VAL A CA 1
ATOM 1642 C C . VAL A 1 196 ? 15.205 8.707 -18.025 1.00 84.44 196 VAL A C 1
ATOM 1644 O O . VAL A 1 196 ? 14.637 8.911 -16.949 1.00 84.44 196 VAL A O 1
ATOM 1647 N N . LEU A 1 197 ? 14.981 7.591 -18.723 1.00 78.88 197 LEU A N 1
ATOM 1648 C CA . LEU A 1 197 ? 14.092 6.525 -18.254 1.00 78.88 197 LEU A CA 1
ATOM 1649 C C . LEU A 1 197 ? 14.592 5.871 -16.962 1.00 78.88 197 LEU A C 1
ATOM 1651 O O . LEU A 1 197 ? 13.789 5.630 -16.056 1.00 78.88 197 LEU A O 1
ATOM 1655 N N . GLN A 1 198 ? 15.896 5.612 -16.842 1.00 76.75 198 GLN A N 1
ATOM 1656 C CA . GLN A 1 198 ? 16.476 5.063 -15.615 1.00 76.75 198 GLN A CA 1
ATOM 1657 C C . GLN A 1 198 ? 16.251 5.993 -14.416 1.00 76.75 198 GLN A C 1
ATOM 1659 O O . GLN A 1 198 ? 15.850 5.529 -13.343 1.00 76.75 198 GLN A O 1
ATOM 1664 N N . ASP A 1 199 ? 16.443 7.299 -14.589 1.00 83.38 199 ASP A N 1
ATOM 1665 C CA . ASP A 1 199 ? 16.233 8.271 -13.515 1.00 83.38 199 ASP A CA 1
ATOM 1666 C C . ASP A 1 199 ? 14.754 8.462 -13.162 1.00 83.38 199 ASP A C 1
ATOM 1668 O O . ASP A 1 199 ? 14.400 8.548 -11.976 1.00 83.38 199 ASP A O 1
ATOM 1672 N N . LYS A 1 200 ? 13.857 8.416 -14.156 1.00 79.00 200 LYS A N 1
ATOM 1673 C CA . LYS A 1 200 ? 12.406 8.392 -13.915 1.00 79.00 200 LYS A CA 1
ATOM 1674 C C . LYS A 1 200 ? 11.992 7.166 -13.105 1.00 79.00 200 LYS A C 1
ATOM 1676 O O . LYS A 1 200 ? 11.283 7.313 -12.110 1.00 79.00 200 LYS A O 1
ATOM 1681 N N . LEU A 1 201 ? 12.484 5.974 -13.454 1.00 76.75 201 LEU A N 1
ATOM 1682 C CA . LEU A 1 201 ? 12.209 4.742 -12.704 1.00 76.75 201 LEU A CA 1
ATOM 1683 C C . LEU A 1 201 ? 12.710 4.825 -11.254 1.00 76.75 201 LEU A C 1
ATOM 1685 O O . LEU A 1 201 ? 12.000 4.415 -10.333 1.00 76.75 201 LEU A O 1
ATOM 1689 N N . ARG A 1 202 ? 13.900 5.398 -11.020 1.00 79.94 202 ARG A N 1
ATOM 1690 C CA . ARG A 1 202 ? 14.430 5.629 -9.662 1.00 79.94 202 ARG A CA 1
ATOM 1691 C C . ARG A 1 202 ? 13.545 6.579 -8.856 1.00 79.94 202 ARG A C 1
ATOM 1693 O O . ARG A 1 202 ? 13.282 6.324 -7.680 1.00 79.94 202 ARG A O 1
ATOM 1700 N N . THR A 1 203 ? 13.083 7.660 -9.477 1.00 83.75 203 THR A N 1
ATOM 1701 C CA . THR A 1 203 ? 12.214 8.653 -8.831 1.00 83.75 203 THR A CA 1
ATOM 1702 C C . THR A 1 203 ? 10.851 8.054 -8.489 1.00 83.75 203 THR A C 1
ATOM 1704 O O . THR A 1 203 ? 10.390 8.173 -7.350 1.00 83.75 203 THR A O 1
ATOM 1707 N N . TYR A 1 204 ? 10.245 7.326 -9.429 1.00 78.19 204 TYR A N 1
ATOM 1708 C CA . TYR A 1 204 ? 8.973 6.639 -9.203 1.00 78.19 204 TYR A CA 1
ATOM 1709 C C . TYR A 1 204 ? 9.051 5.600 -8.104 1.00 78.19 204 TYR A C 1
ATOM 1711 O O . TYR A 1 204 ? 8.151 5.523 -7.273 1.00 78.19 204 TYR A O 1
ATOM 1719 N N . ARG A 1 205 ? 10.157 4.857 -8.039 1.00 81.12 205 ARG A N 1
ATOM 1720 C CA . ARG A 1 205 ? 10.419 3.914 -6.953 1.00 81.12 205 ARG A CA 1
ATOM 1721 C C . ARG A 1 205 ? 10.323 4.575 -5.590 1.00 81.12 205 ARG A C 1
ATOM 1723 O O . ARG A 1 205 ? 9.549 4.117 -4.757 1.00 81.12 205 ARG A O 1
ATOM 1730 N N . LYS A 1 206 ? 11.045 5.677 -5.387 1.00 84.69 206 LYS A N 1
ATOM 1731 C CA . LYS A 1 206 ? 11.009 6.414 -4.116 1.00 84.69 206 LYS A CA 1
ATOM 1732 C C . LYS A 1 206 ? 9.597 6.902 -3.788 1.00 84.69 206 LYS A C 1
ATOM 1734 O O . LYS A 1 206 ? 9.177 6.856 -2.634 1.00 84.69 206 LYS A O 1
ATOM 1739 N N . ARG A 1 207 ? 8.854 7.363 -4.799 1.00 85.75 207 ARG A N 1
ATOM 1740 C CA . ARG A 1 207 ? 7.480 7.850 -4.635 1.00 85.75 207 ARG A CA 1
ATOM 1741 C C . ARG A 1 207 ? 6.516 6.728 -4.240 1.00 85.75 207 ARG A C 1
ATOM 1743 O O . ARG A 1 207 ? 5.746 6.915 -3.301 1.00 85.75 207 ARG A O 1
ATOM 1750 N N . ALA A 1 208 ? 6.579 5.586 -4.923 1.00 82.00 208 ALA A N 1
ATOM 1751 C CA . ALA A 1 208 ? 5.764 4.411 -4.632 1.00 82.00 208 ALA A CA 1
ATOM 1752 C C . ALA A 1 208 ? 6.080 3.851 -3.239 1.00 82.00 208 ALA A C 1
ATOM 1754 O O . ALA A 1 208 ? 5.169 3.681 -2.439 1.00 82.00 208 ALA A O 1
ATOM 1755 N N . GLU A 1 209 ? 7.361 3.672 -2.899 1.00 85.88 209 GLU A N 1
ATOM 1756 C CA . GLU A 1 209 ? 7.792 3.219 -1.567 1.00 85.88 209 GLU A CA 1
ATOM 1757 C C . GLU A 1 209 ? 7.262 4.149 -0.461 1.00 85.88 209 GLU A C 1
ATOM 1759 O O . GLU A 1 209 ? 6.700 3.682 0.529 1.00 85.88 209 GLU A O 1
ATOM 1764 N N . LYS A 1 210 ? 7.355 5.473 -0.651 1.00 87.75 210 LYS A N 1
ATOM 1765 C CA . LYS A 1 210 ? 6.827 6.459 0.305 1.00 87.75 210 LYS A CA 1
ATOM 1766 C C . LYS A 1 210 ? 5.304 6.396 0.440 1.00 87.75 210 LYS A C 1
ATOM 1768 O O . LYS A 1 210 ? 4.788 6.515 1.550 1.00 87.75 210 LYS A O 1
ATOM 1773 N N . HIS A 1 211 ? 4.584 6.239 -0.670 1.00 86.00 211 HIS A N 1
ATOM 1774 C CA . HIS A 1 211 ? 3.127 6.116 -0.652 1.00 86.00 211 HIS A CA 1
ATOM 1775 C C . HIS A 1 211 ? 2.693 4.834 0.066 1.00 86.00 211 HIS A C 1
ATOM 1777 O O . HIS A 1 211 ? 1.902 4.907 1.002 1.00 86.00 211 HIS A O 1
ATOM 1783 N N . LEU A 1 212 ? 3.282 3.690 -0.286 1.00 86.19 212 LEU A N 1
ATOM 1784 C CA . LEU A 1 212 ? 2.987 2.401 0.342 1.00 86.19 212 LEU A CA 1
ATOM 1785 C C . LEU A 1 212 ? 3.292 2.408 1.845 1.00 86.19 212 LEU A C 1
ATOM 1787 O O . LEU A 1 212 ? 2.478 1.935 2.634 1.00 86.19 212 LEU A O 1
ATOM 1791 N N . ALA A 1 213 ? 4.412 3.007 2.261 1.00 87.38 213 ALA A N 1
ATOM 1792 C CA . ALA A 1 213 ? 4.729 3.181 3.678 1.00 87.38 213 ALA A CA 1
ATOM 1793 C C . ALA A 1 213 ? 3.686 4.052 4.402 1.00 87.38 213 ALA A C 1
ATOM 1795 O O . ALA A 1 213 ? 3.284 3.739 5.521 1.00 87.38 213 ALA A O 1
ATOM 1796 N N . SER A 1 214 ? 3.209 5.122 3.758 1.00 86.38 214 SER A N 1
ATOM 1797 C CA . SER A 1 214 ? 2.150 5.974 4.309 1.00 86.38 214 SER A CA 1
ATOM 1798 C C . SER A 1 214 ? 0.814 5.239 4.433 1.00 86.38 214 SER A C 1
ATOM 1800 O O . SER A 1 214 ? 0.107 5.453 5.416 1.00 86.38 214 SER A O 1
ATOM 1802 N N . VAL A 1 215 ? 0.458 4.398 3.458 1.00 86.88 215 VAL A N 1
ATOM 1803 C CA . VAL A 1 215 ? -0.761 3.576 3.501 1.00 86.88 215 VAL A CA 1
ATOM 1804 C C . VAL A 1 215 ? -0.663 2.543 4.622 1.00 86.88 215 VAL A C 1
ATOM 1806 O O . VAL A 1 215 ? -1.585 2.436 5.426 1.00 86.88 215 VAL A O 1
ATOM 1809 N N . ALA A 1 216 ? 0.472 1.848 4.739 1.00 86.88 216 ALA A N 1
ATOM 1810 C CA . ALA A 1 216 ? 0.709 0.876 5.806 1.00 86.88 216 ALA A CA 1
ATOM 1811 C C . ALA A 1 216 ? 0.638 1.518 7.201 1.00 86.88 216 ALA A C 1
ATOM 1813 O O . ALA A 1 216 ? 0.002 0.975 8.102 1.00 86.88 216 ALA A O 1
ATOM 1814 N N . LEU A 1 217 ? 1.228 2.707 7.369 1.00 87.88 217 LEU A N 1
ATOM 1815 C CA . LEU A 1 217 ? 1.139 3.466 8.617 1.00 87.88 217 LEU A CA 1
ATOM 1816 C C . LEU A 1 217 ? -0.305 3.888 8.927 1.00 87.88 217 LEU A C 1
ATOM 1818 O O . LEU A 1 217 ? -0.740 3.798 10.073 1.00 87.88 217 LEU A O 1
ATOM 1822 N N . GLY A 1 218 ? -1.056 4.333 7.915 1.00 87.31 218 GLY A N 1
ATOM 1823 C CA . GLY A 1 218 ? -2.477 4.655 8.050 1.00 87.31 218 GLY A CA 1
ATOM 1824 C C . GLY A 1 218 ? -3.296 3.448 8.510 1.00 87.31 218 GLY A C 1
ATOM 1825 O O . GLY A 1 218 ? -4.057 3.560 9.466 1.00 87.31 218 GLY A O 1
ATOM 1826 N N . ALA A 1 219 ? -3.085 2.283 7.897 1.00 86.94 219 ALA A N 1
ATOM 1827 C CA . ALA A 1 219 ? -3.751 1.042 8.282 1.00 86.94 219 ALA A CA 1
ATOM 1828 C C . ALA A 1 219 ? -3.419 0.633 9.728 1.00 86.94 219 ALA A C 1
ATOM 1830 O O . ALA A 1 219 ? -4.330 0.362 10.508 1.00 86.94 219 ALA A O 1
ATOM 1831 N N . ALA A 1 220 ? -2.140 0.673 10.115 1.00 88.44 220 ALA A N 1
ATOM 1832 C CA . ALA A 1 220 ? -1.707 0.344 11.474 1.00 88.44 220 ALA A CA 1
ATOM 1833 C C . ALA A 1 220 ? -2.313 1.295 12.522 1.00 88.44 220 ALA A C 1
ATOM 1835 O O . ALA A 1 220 ? -2.816 0.856 13.554 1.00 88.44 220 ALA A O 1
ATOM 1836 N N . ASN A 1 221 ? -2.330 2.600 12.238 1.00 89.00 221 ASN A N 1
ATOM 1837 C CA . ASN A 1 221 ? -2.941 3.592 13.122 1.00 89.00 221 ASN A CA 1
ATOM 1838 C C . ASN A 1 221 ? -4.459 3.402 13.246 1.00 89.00 221 ASN A C 1
ATOM 1840 O O . ASN A 1 221 ? -5.014 3.583 14.329 1.00 89.00 221 ASN A O 1
ATOM 1844 N N . PHE A 1 222 ? -5.138 3.055 12.152 1.00 87.44 222 PHE A N 1
ATOM 1845 C CA . PHE A 1 222 ? -6.572 2.777 12.164 1.00 87.44 222 PHE A CA 1
ATOM 1846 C C . PHE A 1 222 ? -6.887 1.523 12.985 1.00 87.44 222 PHE A C 1
ATOM 1848 O O . PHE A 1 222 ? -7.767 1.562 13.843 1.00 87.44 222 PHE A O 1
ATOM 1855 N N . GLN A 1 223 ? -6.110 0.455 12.803 1.00 88.75 223 GLN A N 1
ATOM 1856 C CA . GLN A 1 223 ? -6.226 -0.764 13.598 1.00 88.75 223 GLN A CA 1
ATOM 1857 C C . GLN A 1 223 ? -6.002 -0.484 15.091 1.00 88.75 223 GLN A C 1
ATOM 1859 O O . GLN A 1 223 ? -6.821 -0.880 15.913 1.00 88.75 223 GLN A O 1
ATOM 1864 N N . ALA A 1 224 ? -4.972 0.287 15.448 1.00 89.69 224 ALA A N 1
ATOM 1865 C CA . ALA A 1 224 ? -4.724 0.668 16.838 1.00 89.69 224 ALA A CA 1
ATOM 1866 C C . ALA A 1 224 ? -5.898 1.461 17.452 1.00 89.69 224 ALA A C 1
ATOM 1868 O O . ALA A 1 224 ? -6.235 1.275 18.623 1.00 89.69 224 ALA A O 1
ATOM 1869 N N . ARG A 1 225 ? -6.560 2.330 16.670 1.00 89.88 225 ARG A N 1
ATOM 1870 C CA . ARG A 1 225 ? -7.778 3.034 17.113 1.00 89.88 225 ARG A CA 1
ATOM 1871 C C . ARG A 1 225 ? -8.948 2.074 17.320 1.00 89.88 225 ARG A C 1
ATOM 1873 O O . ARG A 1 225 ? -9.642 2.202 18.326 1.00 89.88 225 ARG A O 1
ATOM 1880 N N . GLN A 1 226 ? -9.146 1.113 16.416 1.00 88.81 226 GLN A N 1
ATOM 1881 C CA . GLN A 1 226 ? -10.168 0.075 16.572 1.00 88.81 226 GLN A CA 1
ATOM 1882 C C . GLN A 1 226 ? -9.924 -0.787 17.808 1.00 88.81 226 GLN A C 1
ATOM 1884 O O . GLN A 1 226 ? -10.846 -0.998 18.592 1.00 88.81 226 GLN A O 1
ATOM 1889 N N . GLU A 1 227 ? -8.690 -1.236 18.026 1.00 91.81 227 GLU A N 1
ATOM 1890 C CA . GLU A 1 227 ? -8.318 -2.038 19.192 1.00 91.81 227 GLU A CA 1
ATOM 1891 C C . GLU A 1 227 ? -8.549 -1.268 20.494 1.00 91.81 227 GLU A C 1
ATOM 1893 O O . GLU A 1 227 ? -9.136 -1.807 21.433 1.00 91.81 227 GLU A O 1
ATOM 1898 N N . LYS A 1 228 ? -8.173 0.015 20.541 1.00 92.31 228 LYS A N 1
ATOM 1899 C CA . LYS A 1 228 ? -8.427 0.869 21.705 1.00 92.31 228 LYS A CA 1
ATOM 1900 C C . LYS A 1 228 ? -9.926 1.047 21.972 1.00 92.31 228 LYS A C 1
ATOM 1902 O O . LYS A 1 228 ? -10.365 0.847 23.103 1.00 92.31 228 LYS A O 1
ATOM 1907 N N . ALA A 1 229 ? -10.717 1.365 20.946 1.00 89.75 229 ALA A N 1
ATOM 1908 C CA . ALA A 1 229 ? -12.167 1.512 21.079 1.00 89.75 229 ALA A CA 1
ATOM 1909 C C . ALA A 1 229 ? -12.834 0.195 21.522 1.00 89.75 229 ALA A C 1
ATOM 1911 O O . ALA A 1 229 ? -13.718 0.184 22.381 1.00 89.75 229 ALA A O 1
ATOM 1912 N N . GLN A 1 230 ? -12.362 -0.940 20.998 1.00 90.88 230 GLN A N 1
ATOM 1913 C CA . GLN A 1 230 ? -12.810 -2.265 21.412 1.00 90.88 230 GLN A CA 1
ATOM 1914 C C . GLN A 1 230 ? -12.476 -2.547 22.882 1.00 90.88 230 GLN A C 1
ATOM 1916 O O . GLN A 1 230 ? -13.317 -3.083 23.603 1.00 90.88 230 GLN A O 1
ATOM 1921 N N . GLN A 1 231 ? -11.272 -2.195 23.340 1.00 92.31 231 GLN A N 1
ATOM 1922 C CA . GLN A 1 231 ? -10.858 -2.369 24.734 1.00 92.31 231 GLN A CA 1
ATOM 1923 C C . GLN A 1 231 ? -11.701 -1.521 25.692 1.00 92.31 231 GLN A C 1
ATOM 1925 O O . GLN A 1 231 ? -12.142 -2.031 26.723 1.00 92.31 231 GLN A O 1
ATOM 1930 N N . GLU A 1 232 ? -11.972 -0.261 25.348 1.00 91.44 232 GLU A N 1
ATOM 1931 C CA . GLU A 1 232 ? -12.833 0.626 26.141 1.00 91.44 232 GLU A CA 1
ATOM 1932 C C . GLU A 1 232 ? -14.252 0.051 26.262 1.00 91.44 232 GLU A C 1
ATOM 1934 O O . GLU A 1 232 ? -14.761 -0.110 27.377 1.00 91.44 232 GLU A O 1
ATOM 1939 N N . ARG A 1 233 ? -14.841 -0.383 25.138 1.00 91.44 233 ARG A N 1
ATOM 1940 C CA . ARG A 1 233 ? -16.149 -1.056 25.107 1.00 91.44 233 ARG A CA 1
ATOM 1941 C C . ARG A 1 233 ? -16.166 -2.328 25.955 1.00 91.44 233 ARG A C 1
ATOM 1943 O O . ARG A 1 233 ? -17.079 -2.523 26.756 1.00 91.44 233 ARG A O 1
ATOM 1950 N N . ASN A 1 234 ? -15.151 -3.181 25.823 1.00 92.25 234 ASN A N 1
ATOM 1951 C CA . ASN A 1 234 ? -15.030 -4.410 26.611 1.00 92.25 234 ASN A CA 1
ATOM 1952 C C . ASN A 1 234 ? -14.928 -4.108 28.115 1.00 92.25 234 ASN A C 1
ATOM 1954 O O . ASN A 1 234 ? -15.526 -4.810 28.931 1.00 92.25 234 ASN A O 1
ATOM 1958 N N . GLY A 1 235 ? -14.224 -3.037 28.491 1.00 93.94 235 GLY A N 1
ATOM 1959 C CA . GLY A 1 235 ? -14.150 -2.573 29.874 1.00 93.94 235 GLY A CA 1
ATOM 1960 C C . GLY A 1 235 ? -15.503 -2.115 30.430 1.00 93.94 235 GLY A C 1
ATOM 1961 O O . GLY A 1 235 ? -15.808 -2.371 31.597 1.00 93.94 235 GLY A O 1
ATOM 1962 N N . GLU A 1 236 ? -16.337 -1.458 29.622 1.00 92.75 236 GLU A N 1
ATOM 1963 C CA . GLU A 1 236 ? -17.704 -1.086 30.015 1.00 92.75 236 GLU A CA 1
ATOM 1964 C C . GLU A 1 236 ? -18.637 -2.292 30.126 1.00 92.75 236 GLU A C 1
ATOM 1966 O O . GLU A 1 236 ? -19.379 -2.399 31.108 1.00 92.75 236 GLU A O 1
ATOM 1971 N N . ILE A 1 237 ? -18.549 -3.221 29.173 1.00 93.38 237 ILE A N 1
ATOM 1972 C CA . ILE A 1 237 ? -19.266 -4.501 29.194 1.00 93.38 237 ILE A CA 1
ATOM 1973 C C . ILE A 1 237 ? -18.949 -5.255 30.488 1.00 93.38 237 ILE A C 1
ATOM 1975 O O . ILE A 1 237 ? -19.868 -5.581 31.234 1.00 93.38 237 ILE A O 1
ATOM 1979 N N . ALA A 1 238 ? -17.669 -5.418 30.833 1.00 94.69 238 ALA A N 1
ATOM 1980 C CA . ALA A 1 238 ? -17.257 -6.104 32.057 1.00 94.69 238 ALA A CA 1
ATOM 1981 C C . ALA A 1 238 ? -17.785 -5.414 33.333 1.00 94.69 238 ALA A C 1
ATOM 1983 O O . ALA A 1 238 ? -18.204 -6.073 34.288 1.00 94.69 238 ALA A O 1
ATOM 1984 N N . LYS A 1 239 ? -17.818 -4.072 33.364 1.00 94.56 239 LYS A N 1
ATOM 1985 C CA . LYS A 1 239 ? -18.413 -3.313 34.483 1.00 94.56 239 LYS A CA 1
ATOM 1986 C C . LYS A 1 239 ? -19.921 -3.553 34.599 1.00 94.56 239 LYS A C 1
ATOM 1988 O O . LYS A 1 239 ? -20.433 -3.627 35.718 1.00 94.56 239 LYS A O 1
ATOM 1993 N N . LEU A 1 240 ? -20.637 -3.627 33.476 1.00 92.88 240 LEU A N 1
ATOM 1994 C CA . LEU A 1 240 ? -22.074 -3.906 33.452 1.00 92.88 240 LEU A CA 1
ATOM 1995 C C . LEU A 1 240 ? -22.372 -5.350 33.848 1.00 92.88 240 LEU A C 1
ATOM 1997 O O . LEU A 1 240 ? -23.229 -5.555 34.700 1.00 92.88 240 LEU A O 1
ATOM 2001 N N . GLU A 1 241 ? -21.632 -6.318 33.317 1.00 93.12 241 GLU A N 1
ATOM 2002 C CA . GLU A 1 241 ? -21.741 -7.735 33.680 1.00 93.12 241 GLU A CA 1
ATOM 2003 C C . GLU A 1 241 ? -21.502 -7.940 35.175 1.00 93.12 241 GLU A C 1
ATOM 2005 O O . GLU A 1 241 ? -22.320 -8.565 35.844 1.00 93.12 241 GLU A O 1
ATOM 2010 N N . LYS A 1 242 ? -20.466 -7.309 35.744 1.00 93.56 242 LYS A N 1
ATOM 2011 C CA . LYS A 1 242 ? -20.233 -7.336 37.194 1.00 93.56 242 LYS A CA 1
ATOM 2012 C C . LYS A 1 242 ? -21.402 -6.744 37.983 1.00 93.56 242 LYS A C 1
ATOM 2014 O O . LYS A 1 242 ? -21.817 -7.319 38.983 1.00 93.56 242 LYS A O 1
ATOM 2019 N N . ARG A 1 243 ? -21.960 -5.608 37.547 1.00 88.62 243 ARG A N 1
ATOM 2020 C CA . ARG A 1 243 ? -23.136 -5.004 38.202 1.00 88.62 243 ARG A CA 1
ATOM 2021 C C . ARG A 1 243 ? -24.364 -5.906 38.119 1.00 88.62 243 ARG A C 1
ATOM 2023 O O . ARG A 1 243 ? -25.106 -5.987 39.091 1.00 88.62 243 ARG A O 1
ATOM 2030 N N . ILE A 1 244 ? -24.585 -6.550 36.976 1.00 89.69 244 ILE A N 1
ATOM 2031 C CA . ILE A 1 244 ? -25.677 -7.505 36.767 1.00 89.69 244 ILE A CA 1
ATOM 2032 C C . ILE A 1 244 ? -25.492 -8.703 37.702 1.00 89.69 244 ILE A C 1
ATOM 2034 O O . ILE A 1 244 ? -26.408 -9.004 38.461 1.00 89.69 244 ILE A O 1
ATOM 2038 N N . ALA A 1 245 ? -24.293 -9.284 37.755 1.00 88.81 245 ALA A N 1
ATOM 2039 C CA . ALA A 1 245 ? -23.962 -10.372 38.669 1.00 88.81 245 ALA A CA 1
ATOM 2040 C C . ALA A 1 245 ? -24.132 -9.968 40.145 1.00 88.81 245 ALA A C 1
ATOM 2042 O O . ALA A 1 245 ? -24.696 -10.724 40.926 1.00 88.81 245 ALA A O 1
ATOM 2043 N N . ASP A 1 246 ? -23.732 -8.754 40.540 1.00 85.81 246 ASP A N 1
ATOM 2044 C CA . ASP A 1 246 ? -23.961 -8.227 41.894 1.00 85.81 246 ASP A CA 1
ATOM 2045 C C . ASP A 1 246 ? -25.460 -8.086 42.214 1.00 85.81 246 ASP A C 1
ATOM 2047 O O . ASP A 1 246 ? -25.893 -8.280 43.359 1.00 85.81 246 ASP A O 1
ATOM 2051 N N . PHE A 1 247 ? -26.266 -7.703 41.217 1.00 82.19 247 PHE A N 1
ATOM 2052 C CA . PHE A 1 247 ? -27.714 -7.647 41.358 1.00 82.19 247 PHE A CA 1
ATOM 2053 C C . PHE A 1 247 ? -28.316 -9.053 41.475 1.00 82.19 247 PHE A C 1
ATOM 2055 O O . PHE A 1 247 ? -29.144 -9.284 42.353 1.00 82.19 247 PHE A O 1
ATOM 2062 N N . GLU A 1 248 ? -27.878 -10.008 40.670 1.00 81.25 248 GLU A N 1
ATOM 2063 C CA . GLU A 1 248 ? -28.388 -11.381 40.690 1.00 81.25 248 GLU A CA 1
ATOM 2064 C C . GLU A 1 248 ? -27.963 -12.131 41.962 1.00 81.25 248 GLU A C 1
ATOM 2066 O O . GLU A 1 248 ? -28.811 -12.699 42.644 1.00 81.25 248 GLU A O 1
ATOM 2071 N N . CYS A 1 249 ? -26.693 -12.026 42.363 1.00 77.81 249 CYS A N 1
ATOM 2072 C CA . CYS A 1 249 ? -26.118 -12.711 43.524 1.00 77.81 249 CYS A CA 1
ATOM 2073 C C . CYS A 1 249 ? -26.740 -12.271 44.853 1.00 77.81 249 CYS A C 1
ATOM 2075 O O . CYS A 1 249 ? -27.085 -13.108 45.681 1.00 77.81 249 CYS A O 1
ATOM 2077 N N . LYS A 1 250 ? -26.934 -10.963 45.075 1.00 68.81 250 LYS A N 1
ATOM 2078 C CA . LYS A 1 250 ? -27.523 -10.510 46.350 1.00 68.81 250 LYS A CA 1
ATOM 2079 C C . LYS A 1 250 ? -29.037 -10.755 46.431 1.00 68.81 250 LYS A C 1
ATOM 2081 O O . LYS A 1 250 ? -29.593 -10.512 47.495 1.00 68.81 250 LYS A O 1
ATOM 2086 N N . GLY A 1 251 ? -29.684 -11.173 45.332 1.00 56.91 251 GLY A N 1
ATOM 2087 C CA . GLY A 1 251 ? -31.132 -11.391 45.249 1.00 56.91 251 GLY A CA 1
ATOM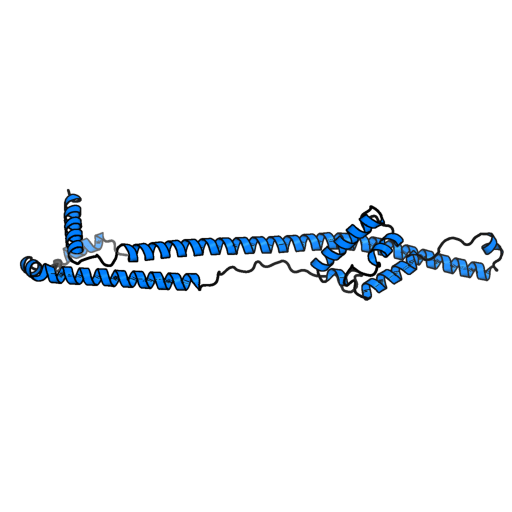 2088 C C . GLY A 1 251 ? -31.976 -10.147 45.590 1.00 56.91 251 GLY A C 1
ATOM 2089 O O . GLY A 1 251 ? -31.472 -9.144 46.109 1.00 56.91 251 GLY A O 1
ATOM 2090 N N . PRO A 1 252 ? -33.287 -10.112 45.293 1.00 56.69 252 PRO A N 1
ATOM 2091 C CA . PRO A 1 252 ? -34.170 -9.292 46.129 1.00 56.69 252 PRO A CA 1
ATOM 2092 C C . PRO A 1 252 ? -33.898 -9.720 47.581 1.00 56.69 252 PRO A C 1
ATOM 2094 O O . PRO A 1 252 ? -33.771 -10.920 47.791 1.00 56.69 252 PRO A O 1
ATOM 2097 N N . CYS A 1 253 ? -33.701 -8.783 48.526 1.00 55.88 253 CYS A N 1
ATOM 2098 C CA . CYS A 1 253 ? -33.417 -9.098 49.940 1.00 55.88 253 CYS A CA 1
ATOM 2099 C C . CYS A 1 253 ? -34.172 -10.372 50.340 1.00 55.88 253 CYS A C 1
ATOM 2101 O O . CYS A 1 253 ? -35.395 -10.399 50.171 1.00 55.88 253 CYS A O 1
ATOM 2103 N N . THR A 1 254 ? -33.442 -11.424 50.726 1.00 60.25 254 THR A N 1
ATOM 2104 C CA . THR A 1 254 ? -33.910 -12.809 50.594 1.00 60.25 254 THR A CA 1
ATOM 2105 C C . THR A 1 254 ? -35.174 -13.075 51.410 1.00 60.25 254 THR A C 1
ATOM 2107 O O . THR A 1 254 ? -35.965 -13.931 51.016 1.00 60.25 254 THR A O 1
ATOM 2110 N N . THR A 1 255 ? -35.462 -12.243 52.425 1.00 68.62 255 THR A N 1
ATOM 2111 C CA . THR A 1 255 ? -36.788 -12.102 53.051 1.00 68.62 255 THR A CA 1
ATOM 2112 C C . THR A 1 255 ? -37.078 -10.675 53.563 1.00 68.62 255 THR A C 1
ATOM 2114 O O . THR A 1 255 ? -36.191 -9.829 53.731 1.00 68.62 255 THR A O 1
ATOM 2117 N N . PHE A 1 256 ? -38.353 -10.392 53.867 1.00 70.38 256 PHE A N 1
ATOM 2118 C CA . PHE A 1 256 ? -38.772 -9.177 54.584 1.00 70.38 256 PHE A CA 1
ATOM 2119 C C . PHE A 1 256 ? -38.095 -9.052 55.965 1.00 70.38 256 PHE A C 1
ATOM 2121 O O . PHE A 1 256 ? -37.852 -7.943 56.442 1.00 70.38 256 PHE A O 1
ATOM 2128 N N . GLU A 1 257 ? -37.740 -10.169 56.598 1.00 74.25 257 GLU A N 1
ATOM 2129 C CA . GLU A 1 257 ? -37.121 -10.206 57.927 1.00 74.25 257 GLU A CA 1
ATOM 2130 C C . GLU A 1 257 ? -35.696 -9.648 57.899 1.00 74.25 257 GLU A C 1
ATOM 2132 O O . GLU A 1 257 ? -35.395 -8.703 58.635 1.00 74.25 257 GLU A O 1
ATOM 2137 N N . GLU A 1 258 ? -34.860 -10.106 56.968 1.00 73.81 258 GLU A N 1
ATOM 2138 C CA . GLU A 1 258 ? -33.506 -9.572 56.766 1.00 73.81 258 GLU A CA 1
ATOM 2139 C C . GLU A 1 258 ? -33.517 -8.073 56.442 1.00 73.81 258 GLU A C 1
ATOM 2141 O O . GLU A 1 258 ? -32.669 -7.290 56.892 1.00 73.81 258 GLU A O 1
ATOM 2146 N N . PHE A 1 259 ? -34.527 -7.635 55.687 1.00 73.75 259 PHE A N 1
ATOM 2147 C CA . PHE A 1 259 ? -34.734 -6.225 55.410 1.00 73.75 259 PHE A CA 1
ATOM 2148 C C . PHE A 1 259 ? -34.976 -5.430 56.697 1.00 73.75 259 PHE A C 1
ATOM 2150 O O . PHE A 1 259 ? -34.350 -4.385 56.913 1.00 73.75 259 PHE A O 1
ATOM 2157 N N . THR A 1 260 ? -35.850 -5.926 57.574 1.00 71.56 260 THR A N 1
ATOM 2158 C CA . THR A 1 260 ? -36.124 -5.263 58.852 1.00 71.56 260 THR A CA 1
ATOM 2159 C C . THR A 1 260 ? -34.922 -5.248 59.795 1.00 71.56 260 THR A C 1
ATOM 2161 O O . THR A 1 260 ? -34.725 -4.245 60.487 1.00 71.56 260 THR A O 1
ATOM 2164 N N . GLU A 1 261 ? -34.086 -6.288 59.795 1.00 75.38 261 GLU A N 1
ATOM 2165 C CA . GLU A 1 261 ? -32.841 -6.322 60.570 1.00 75.38 261 GLU A CA 1
ATOM 2166 C C . GLU A 1 261 ? -31.802 -5.325 60.054 1.00 75.38 261 GLU A C 1
ATOM 2168 O O . GLU A 1 261 ? -31.183 -4.606 60.841 1.00 75.38 261 GLU A O 1
ATOM 2173 N N . SER A 1 262 ? -31.652 -5.203 58.733 1.00 69.19 262 SER A N 1
ATOM 2174 C CA . SER A 1 262 ? -30.738 -4.221 58.139 1.00 69.19 262 SER A CA 1
ATOM 2175 C C . SER A 1 262 ? -31.174 -2.772 58.412 1.00 69.19 262 SER A C 1
ATOM 2177 O O . SER A 1 262 ? -30.342 -1.894 58.650 1.00 69.19 262 SER A O 1
ATOM 2179 N N . GLU A 1 263 ? -32.487 -2.514 58.442 1.00 70.94 263 GLU A N 1
ATOM 2180 C CA . GLU A 1 263 ? -33.060 -1.219 58.820 1.00 70.94 263 GLU A CA 1
ATOM 2181 C C . GLU A 1 263 ? -32.896 -0.904 60.310 1.00 70.94 263 GLU A C 1
ATOM 2183 O O . GLU A 1 263 ? -32.811 0.276 60.656 1.00 70.94 263 GLU A O 1
ATOM 2188 N N . LYS A 1 264 ? -32.858 -1.921 61.184 1.00 72.12 264 LYS A N 1
ATOM 2189 C CA . LYS A 1 264 ? -32.503 -1.749 62.601 1.00 72.12 264 LYS A CA 1
ATOM 2190 C C . LYS A 1 264 ? -31.025 -1.385 62.735 1.00 72.12 264 LYS A C 1
ATOM 2192 O O . LYS A 1 264 ? -30.737 -0.277 63.171 1.00 72.12 264 LYS A O 1
ATOM 2197 N N . LYS A 1 265 ? -30.116 -2.208 62.194 1.00 71.75 265 LYS A N 1
ATOM 2198 C CA . LYS A 1 265 ? -28.662 -1.953 62.224 1.00 71.75 265 LYS A CA 1
ATOM 2199 C C . LYS A 1 265 ? -28.282 -0.573 61.676 1.00 71.75 265 LYS A C 1
ATOM 2201 O O . LYS A 1 265 ? -27.453 0.112 62.260 1.00 71.75 265 LYS A O 1
ATOM 2206 N N . ARG A 1 266 ? -28.910 -0.113 60.583 1.00 65.38 266 ARG A N 1
ATOM 2207 C CA . ARG A 1 266 ? -28.682 1.246 60.050 1.00 65.38 266 ARG A CA 1
ATOM 2208 C C . ARG A 1 266 ? -29.090 2.360 61.008 1.00 65.38 266 ARG A C 1
ATOM 2210 O O . ARG A 1 266 ? -28.442 3.402 61.008 1.00 65.38 266 ARG A O 1
ATOM 2217 N N . ARG A 1 267 ? -30.179 2.188 61.760 1.00 62.78 267 ARG A N 1
ATOM 2218 C CA . ARG A 1 267 ? -30.591 3.178 62.765 1.00 62.78 267 ARG A CA 1
ATOM 2219 C C . ARG A 1 267 ? -29.621 3.179 63.931 1.00 62.78 267 ARG A C 1
ATOM 2221 O O . ARG A 1 267 ? -29.226 4.261 64.338 1.00 62.78 267 ARG A O 1
ATOM 2228 N N . ASP A 1 268 ? -29.198 1.996 64.362 1.00 65.44 268 ASP A N 1
ATOM 2229 C CA . ASP A 1 268 ? -28.284 1.822 65.490 1.00 65.44 268 ASP A CA 1
ATOM 2230 C C . ASP A 1 268 ? -26.887 2.407 65.179 1.00 65.44 268 ASP A C 1
ATOM 2232 O O . ASP A 1 268 ? -26.324 3.135 65.996 1.00 65.44 268 ASP A O 1
ATOM 2236 N N . CYS A 1 269 ? -26.375 2.222 63.953 1.00 49.12 269 CYS A N 1
ATOM 2237 C CA . CYS A 1 269 ? -25.140 2.873 63.488 1.00 49.12 269 CYS A CA 1
ATOM 2238 C C . CYS A 1 269 ? -25.277 4.393 63.292 1.00 49.12 269 CYS A C 1
ATOM 2240 O O . CYS A 1 269 ? -24.307 5.120 63.465 1.00 49.12 269 CYS A O 1
ATOM 2242 N N . ALA A 1 270 ? -26.457 4.894 62.910 1.00 49.47 270 ALA A N 1
ATOM 2243 C CA . ALA A 1 270 ? -26.685 6.334 62.764 1.00 49.47 270 ALA A CA 1
ATOM 2244 C C . ALA A 1 270 ? -26.805 7.046 64.123 1.00 49.47 270 ALA A C 1
ATOM 2246 O O . ALA A 1 270 ? -26.500 8.234 64.214 1.00 49.47 270 ALA A O 1
ATOM 2247 N N . SER A 1 271 ? -27.233 6.330 65.168 1.00 51.16 271 SER A N 1
ATOM 2248 C CA . SER A 1 271 ? -27.211 6.818 66.550 1.00 51.16 271 SER A CA 1
ATOM 2249 C C . SER A 1 271 ? -25.819 6.805 67.180 1.00 51.16 271 SER A C 1
ATOM 2251 O O . SER A 1 271 ? -25.567 7.654 68.021 1.00 51.16 271 SER A O 1
ATOM 2253 N N . SER A 1 272 ? -24.910 5.916 66.760 1.00 47.22 272 SER A N 1
ATOM 2254 C CA . SER A 1 272 ? -23.534 5.869 67.288 1.00 47.22 272 SER A CA 1
ATOM 2255 C C . SER A 1 272 ? -22.575 6.870 66.630 1.00 47.22 272 SER A C 1
ATOM 2257 O O . SER A 1 272 ? -21.487 7.093 67.134 1.00 47.22 272 SER A O 1
ATOM 2259 N N . SER A 1 273 ? -22.939 7.447 65.482 1.00 42.38 273 SER A N 1
ATOM 2260 C CA . SER A 1 273 ? -22.150 8.473 64.774 1.00 42.38 273 SER A CA 1
ATOM 2261 C C . SER A 1 273 ? -22.581 9.914 65.093 1.00 42.38 273 SER A C 1
ATOM 2263 O O . SER A 1 273 ? -22.201 10.839 64.378 1.00 42.38 273 SER A O 1
ATOM 2265 N N . ALA A 1 274 ? -23.457 10.091 66.087 1.00 42.34 274 ALA A N 1
ATOM 2266 C CA . ALA A 1 274 ? -23.995 11.382 66.520 1.00 42.34 274 ALA A CA 1
ATOM 2267 C C . ALA A 1 274 ? -23.565 11.772 67.951 1.00 42.34 274 ALA A C 1
ATOM 2269 O O . ALA A 1 274 ? -24.092 12.751 68.482 1.00 42.34 274 ALA A O 1
ATOM 2270 N N . GLU A 1 275 ? -22.628 11.023 68.539 1.00 36.31 275 GLU A N 1
ATOM 2271 C CA . GLU A 1 275 ? -21.831 11.411 69.715 1.00 36.31 275 GLU A CA 1
ATOM 2272 C C . GLU A 1 275 ? -20.484 11.982 69.255 1.00 36.31 275 GLU A C 1
ATOM 2274 O O . GLU A 1 275 ? -20.044 12.981 69.866 1.00 36.31 275 GLU A O 1
#

Radius of gyration: 45.91 Å; chains: 1; bounding box: 88×61×126 Å

pLDDT: mean 76.74, std 13.46, range [36.31, 94.69]

Sequence (275 aa):
MVSKSNMAKHRKLCGKKKPPKTRKVINRESYARHKVKILNKRFEQRTFDRFRRLEVAREKLVKLRDMPLDVEPIKTREWHPEPSSSVVHGISQDPYLFAYSLKALKERCKKLYRVGPSMVEWPKFYKAVIRKEDIYDFKFETTRAFNELKTKMIADTDDPAQDVLDAMSDAEYDREMRRLRRLRHEKAEAQVTFAVLQDKLRTYRKRAEKHLASVALGAANFQARQEKAQQERNGEIAKLEKRIADFECKGPCTTFEEFTESEKKRRDCASSSAE

Secondary structure (DSSP, 8-state):
---HHHHHHHHHHT--PPPP-------HHHHHHHHHHHHHHHHHHHHHHHHHHHHHHHHHHHHHHHS----PPP-PPPP-PPPTTSTTHHHHS-HHHHHHHHHHHHHHHHHHHSS-GGGS-HHHHHHHHH-TTSSTT--HHHHHHHHHHHHHHH---SPPPHHHHHTS-HHHHHHHHHHHHHHHHHHHHHHHHHHHHHHHHHHHHHHHHHHHHHHHHHHHHHHHHHHHHHHHHHHHHHHHHHHHHHHHHT-S-S-HHHHHHHHHHHHHHHHHT--